Protein AF-X0UWM9-F1 (afdb_monomer_lite)

Radius of gyration: 28.41 Å; chains: 1; bounding box: 64×53×96 Å

Secondary structure (DSSP, 8-state):
-----TTS--HHHHHHHHHHHHHHTT--THHHHHHHHHHHS---S--SSHHHHHHHHHHHHHHHHTS--------------PPPPS----------------------HHHHHHHHHHS-HHHHHHHHHHHHHHHHHTS---HHHHHHHHHHS---TT-GGGTTTTT-----HHHHHHHHHHHHHHTT--SS---TT--S--S---GGG---------

Organism: NCBI:txid412755

Foldseek 3Di:
DDDDDPPPDDVVNVVVVVVVVCVVPPNDPVVVVVVVVVVPPPPDPDDPDPVVVVVVVVVVVVVVVPPPPPPDDPPDDDDDDDDDDPDDDDDPPPDDDPPPPVPPVQPPPVRLVVLLVPDDLLLSLLQVLQVVLCVVVVHHDDLVVSLVVCVVDPDDPPPPVPPSCPPDDDDPSVSSVVSPVVSCVSSVNDPDDDDPPDPPDDVPCDPVNPPPPPPPDD

Sequence (218 aa):
HEVFDPQRGNAATMLAALVAIASQRDAAPSAIDLLRRLRGSTLKPCPQNAADLLDEIAGFLKVILNLPMKTGERGSTDIRHEELDPAHTPILEQSRPPRNRDETEQLSVPQQTDILKRLQPAQRKAYLSYEFTESKAGKRLEDRDAYNLLQDERFSEDADDLRELTDYELPAFDTWTRHLRSARNALDEQKYTRRHGRPLGGSVVKADEIEYQHGDDE

pLDDT: mean 71.7, std 18.15, range [42.38, 98.44]

Structure (mmCIF, N/CA/C/O backbone):
data_AF-X0UWM9-F1
#
_entry.id   AF-X0UWM9-F1
#
loop_
_atom_site.group_PDB
_atom_site.id
_atom_site.type_symbol
_atom_site.label_atom_id
_atom_site.label_alt_id
_atom_site.label_comp_id
_atom_site.label_asym_id
_atom_site.label_entity_id
_atom_site.label_seq_id
_atom_site.pdbx_PDB_ins_code
_atom_site.Cartn_x
_atom_site.Cartn_y
_atom_site.Cartn_z
_atom_site.occupancy
_atom_site.B_iso_or_equiv
_atom_site.auth_seq_id
_atom_site.auth_comp_id
_atom_site.auth_asym_id
_atom_site.auth_atom_id
_atom_site.pdbx_PDB_model_num
ATOM 1 N N . HIS A 1 1 ? -1.521 1.209 55.474 1.00 45.41 1 HIS A N 1
ATOM 2 C CA . HIS A 1 1 ? -2.740 0.603 54.907 1.00 45.41 1 HIS A CA 1
ATOM 3 C C . HIS A 1 1 ? -3.802 1.687 54.831 1.00 45.41 1 HIS A C 1
ATOM 5 O O . HIS A 1 1 ? -4.557 1.864 55.776 1.00 45.41 1 HIS A O 1
ATOM 11 N N . GLU A 1 2 ? -3.787 2.474 53.757 1.00 45.91 2 GLU A N 1
ATOM 12 C CA . GLU A 1 2 ? -4.858 3.431 53.472 1.00 45.91 2 GLU A CA 1
ATOM 13 C C . GLU A 1 2 ? -5.960 2.701 52.705 1.00 45.91 2 GLU A C 1
ATOM 15 O O . GLU A 1 2 ? -5.695 1.993 51.733 1.00 45.91 2 GLU A O 1
ATOM 20 N N . VAL A 1 3 ? -7.186 2.810 53.208 1.00 52.62 3 VAL A N 1
ATOM 21 C CA . VAL A 1 3 ? -8.381 2.207 52.619 1.00 52.62 3 VAL A CA 1
ATOM 22 C C . VAL A 1 3 ? -8.857 3.139 51.506 1.00 52.62 3 VAL A C 1
ATOM 24 O O . VAL A 1 3 ? -9.227 4.280 51.766 1.00 52.62 3 VAL A O 1
ATOM 27 N N . PHE A 1 4 ? -8.792 2.662 50.263 1.00 50.44 4 PHE A N 1
ATOM 28 C CA . PHE A 1 4 ? -9.239 3.389 49.076 1.00 50.44 4 PHE A CA 1
ATOM 29 C C . PHE A 1 4 ? -10.772 3.497 49.082 1.00 50.44 4 PHE A C 1
ATOM 31 O O . PHE A 1 4 ? -11.455 2.476 49.038 1.00 50.44 4 PHE A O 1
ATOM 38 N N . ASP A 1 5 ? -11.300 4.722 49.154 1.00 55.16 5 ASP A N 1
ATOM 39 C CA . ASP A 1 5 ? -12.735 5.023 49.067 1.00 55.16 5 ASP A CA 1
ATOM 40 C C . ASP A 1 5 ? -13.122 5.308 47.596 1.00 55.16 5 ASP A C 1
ATOM 42 O O . ASP A 1 5 ? -12.774 6.367 47.057 1.00 55.16 5 ASP A O 1
ATOM 46 N N . PRO A 1 6 ? -13.817 4.381 46.906 1.00 52.72 6 PRO A N 1
ATOM 47 C CA . PRO A 1 6 ? -14.101 4.482 45.475 1.00 52.72 6 PRO A CA 1
ATOM 48 C C . PRO A 1 6 ? -15.150 5.549 45.119 1.00 52.72 6 PRO A C 1
ATOM 50 O O . PRO A 1 6 ? -15.325 5.845 43.939 1.00 52.72 6 PRO A O 1
ATOM 53 N N . GLN A 1 7 ? -15.836 6.149 46.099 1.00 54.72 7 GLN A N 1
ATOM 54 C CA . GLN A 1 7 ? -16.929 7.105 45.858 1.00 54.72 7 GLN A CA 1
ATOM 55 C C . GLN A 1 7 ? -16.455 8.563 45.704 1.00 54.72 7 GLN A C 1
ATOM 57 O O . GLN A 1 7 ? -17.216 9.411 45.245 1.00 54.72 7 GLN A O 1
ATOM 62 N N . ARG A 1 8 ? -15.198 8.875 46.053 1.00 53.66 8 ARG A N 1
ATOM 63 C CA . ARG A 1 8 ? -14.604 10.225 45.918 1.00 53.66 8 ARG A CA 1
ATOM 64 C C . ARG A 1 8 ? -13.479 10.316 44.887 1.00 53.66 8 ARG A C 1
ATOM 66 O O . ARG A 1 8 ? -12.813 11.346 44.782 1.00 53.66 8 ARG A O 1
ATOM 73 N N . GLY A 1 9 ? -13.256 9.251 44.122 1.00 54.78 9 GLY A N 1
ATOM 74 C CA . GLY A 1 9 ? -12.229 9.227 43.091 1.00 54.78 9 GLY A CA 1
ATOM 75 C C . GLY A 1 9 ? -12.593 10.150 41.933 1.00 54.78 9 GLY A C 1
ATOM 76 O O . GLY A 1 9 ? -13.530 9.871 41.192 1.00 54.78 9 GLY A O 1
ATOM 77 N N . ASN A 1 10 ? -11.819 11.223 41.744 1.00 65.88 10 ASN A N 1
ATOM 78 C CA . ASN A 1 10 ? -11.781 11.950 40.477 1.00 65.88 10 ASN A CA 1
ATOM 79 C C . ASN A 1 10 ? -11.650 10.924 39.339 1.00 65.88 10 ASN A C 1
ATOM 81 O O . ASN A 1 10 ? -10.806 10.033 39.421 1.00 65.88 10 ASN A O 1
ATOM 85 N N . ALA A 1 11 ? -12.445 11.044 38.272 1.00 64.19 11 ALA A N 1
ATOM 86 C CA . ALA A 1 11 ? -12.390 10.131 37.122 1.00 64.19 11 ALA A CA 1
ATOM 87 C C . ALA A 1 11 ? -10.955 9.960 36.573 1.00 64.19 11 ALA A C 1
ATOM 89 O O . ALA A 1 11 ? -10.577 8.885 36.112 1.00 64.19 11 ALA A O 1
ATOM 90 N N . ALA A 1 12 ? -10.123 10.997 36.726 1.00 62.78 12 ALA A N 1
ATOM 91 C CA . ALA A 1 12 ? -8.695 10.974 36.424 1.00 62.78 12 ALA A CA 1
ATOM 92 C C . ALA A 1 12 ? -7.917 9.894 37.204 1.00 62.78 12 ALA A C 1
ATOM 94 O O . ALA A 1 12 ? -7.037 9.247 36.644 1.00 62.78 12 ALA A O 1
ATOM 95 N N . THR A 1 13 ? -8.254 9.658 38.473 1.00 71.19 13 THR A N 1
ATOM 96 C CA . THR A 1 13 ? -7.605 8.658 39.328 1.00 71.19 13 THR A CA 1
ATOM 97 C C . THR A 1 13 ? -8.000 7.236 38.928 1.00 71.19 13 THR A C 1
ATOM 99 O O . THR A 1 13 ? -7.149 6.350 38.932 1.00 71.19 13 THR A O 1
ATOM 102 N N . MET A 1 14 ? -9.256 7.009 38.517 1.00 70.75 14 MET A N 1
ATOM 103 C CA . MET A 1 14 ? -9.682 5.709 37.975 1.00 70.75 14 MET A CA 1
ATOM 104 C C . MET A 1 14 ? -9.017 5.407 36.628 1.00 70.75 14 MET A C 1
ATOM 106 O O . MET A 1 14 ? -8.552 4.289 36.413 1.00 70.75 14 MET A O 1
ATOM 110 N N . LEU A 1 15 ? -8.902 6.407 35.748 1.00 72.00 15 LEU A N 1
ATOM 111 C CA . LEU A 1 15 ? -8.177 6.285 34.480 1.00 72.00 15 LEU A CA 1
ATOM 112 C C . LEU A 1 15 ? -6.691 5.979 34.706 1.00 72.00 15 LEU A C 1
ATOM 114 O O . LEU A 1 15 ? -6.151 5.071 34.079 1.00 72.00 15 LEU A O 1
ATOM 118 N N . ALA A 1 16 ? -6.046 6.673 35.647 1.00 71.19 16 ALA A N 1
ATOM 119 C CA . ALA A 1 16 ? -4.656 6.411 36.009 1.00 71.19 16 ALA A CA 1
ATOM 120 C C . ALA A 1 16 ? -4.460 4.997 36.587 1.00 71.19 16 ALA A C 1
ATOM 122 O O . ALA A 1 16 ? -3.493 4.324 36.235 1.00 71.19 16 ALA A O 1
ATOM 123 N N . ALA A 1 17 ? -5.393 4.516 37.417 1.00 72.75 17 ALA A N 1
ATOM 124 C CA . ALA A 1 17 ? -5.354 3.157 37.953 1.00 72.75 17 ALA A CA 1
ATOM 125 C C . ALA A 1 17 ? -5.531 2.095 36.853 1.00 72.75 17 ALA A C 1
ATOM 127 O O . ALA A 1 17 ? -4.796 1.111 36.833 1.00 72.75 17 ALA A O 1
ATOM 128 N N . LEU A 1 18 ? -6.442 2.310 35.898 1.00 67.50 18 LEU A N 1
ATOM 129 C CA . LEU A 1 18 ? -6.632 1.418 34.749 1.00 67.50 18 LEU A CA 1
ATOM 130 C C . LEU A 1 18 ? -5.396 1.363 33.844 1.00 67.50 18 LEU A C 1
ATOM 132 O O . LEU A 1 18 ? -4.985 0.274 33.447 1.00 67.50 18 LEU A O 1
ATOM 136 N N . VAL A 1 19 ? -4.763 2.508 33.571 1.00 71.62 19 VAL A N 1
ATOM 137 C CA . VAL A 1 19 ? -3.500 2.568 32.816 1.00 71.62 19 VAL A CA 1
ATOM 138 C C . VAL A 1 19 ? -2.377 1.850 33.570 1.00 71.62 19 VAL A C 1
ATOM 140 O O . VAL A 1 19 ? -1.631 1.085 32.968 1.00 71.62 19 VAL A O 1
ATOM 143 N N . ALA A 1 20 ? -2.279 2.027 34.890 1.00 70.94 20 ALA A N 1
ATOM 144 C CA . ALA A 1 20 ? -1.275 1.342 35.703 1.00 70.94 20 ALA A CA 1
ATOM 145 C C . ALA A 1 20 ? -1.472 -0.186 35.718 1.00 70.94 20 ALA A C 1
ATOM 147 O O . ALA A 1 20 ? -0.499 -0.928 35.597 1.00 70.94 20 ALA A O 1
ATOM 148 N N . ILE A 1 21 ? -2.720 -0.660 35.805 1.00 66.12 21 ILE A N 1
ATOM 149 C CA . ILE A 1 21 ? -3.054 -2.093 35.736 1.00 66.12 21 ILE A CA 1
ATOM 150 C C . ILE A 1 21 ? -2.747 -2.659 34.340 1.00 66.12 21 ILE A C 1
ATOM 152 O O . ILE A 1 21 ? -2.227 -3.771 34.234 1.00 66.12 21 ILE A O 1
ATOM 156 N N . ALA A 1 22 ? -3.025 -1.897 33.277 1.00 59.44 22 ALA A N 1
ATOM 157 C CA . ALA A 1 22 ? -2.717 -2.291 31.904 1.00 59.44 22 ALA A CA 1
ATOM 158 C C . ALA A 1 22 ? -1.204 -2.354 31.626 1.00 59.44 22 ALA A C 1
ATOM 160 O O . ALA A 1 22 ? -0.786 -3.216 30.864 1.00 59.44 22 ALA A O 1
ATOM 161 N N . SER A 1 23 ? -0.393 -1.504 32.268 1.00 59.66 23 SER A N 1
ATOM 162 C CA . SER A 1 23 ? 1.075 -1.513 32.141 1.00 59.66 23 SER A CA 1
ATOM 163 C C . SER A 1 23 ? 1.781 -2.592 32.972 1.00 59.66 23 SER A C 1
ATOM 165 O O . SER A 1 23 ? 2.926 -2.919 32.681 1.00 59.66 23 SER A O 1
ATOM 167 N N . GLN A 1 24 ? 1.153 -3.121 34.031 1.00 61.62 24 GLN A N 1
ATOM 168 C CA . GLN A 1 24 ? 1.757 -4.161 34.885 1.00 61.62 24 GLN A CA 1
ATOM 169 C C . GLN A 1 24 ? 1.540 -5.584 34.368 1.00 61.62 24 GLN A C 1
ATOM 171 O O . GLN A 1 24 ? 2.268 -6.501 34.745 1.00 61.62 24 GLN A O 1
ATOM 176 N N . ARG A 1 25 ? 0.529 -5.789 33.527 1.00 53.75 25 ARG A N 1
ATOM 177 C CA . ARG A 1 25 ? 0.406 -7.013 32.740 1.00 53.75 25 ARG A CA 1
ATOM 178 C C . ARG A 1 25 ? 1.140 -6.748 31.435 1.00 53.75 25 ARG A C 1
ATOM 180 O O . ARG A 1 25 ? 0.912 -5.697 30.857 1.00 53.75 25 ARG A O 1
ATOM 187 N N . ASP A 1 26 ? 1.965 -7.677 30.955 1.00 52.50 26 ASP A N 1
ATOM 188 C CA . ASP A 1 26 ? 2.522 -7.700 29.587 1.00 52.50 26 ASP A CA 1
ATOM 189 C C . ASP A 1 26 ? 1.394 -7.835 28.533 1.00 52.50 26 ASP A C 1
ATOM 191 O O . ASP A 1 26 ? 1.344 -8.750 27.709 1.00 52.50 26 ASP A O 1
ATOM 195 N N . ALA A 1 27 ? 0.395 -6.961 28.609 1.00 47.72 27 ALA A N 1
ATOM 196 C CA . ALA A 1 27 ? -0.731 -6.878 27.719 1.00 47.72 27 ALA A CA 1
ATOM 197 C C . ALA A 1 27 ? -0.237 -6.156 26.470 1.00 47.72 27 ALA A C 1
ATOM 199 O O . ALA A 1 27 ? -0.004 -4.950 26.461 1.00 47.72 27 ALA A O 1
ATOM 200 N N . ALA A 1 28 ? -0.038 -6.981 25.448 1.00 56.00 28 ALA A N 1
ATOM 201 C CA . ALA A 1 28 ? 0.330 -6.695 24.075 1.00 56.00 28 ALA A CA 1
ATOM 202 C C . ALA A 1 28 ? -0.088 -5.307 23.528 1.00 56.00 28 ALA A C 1
ATOM 204 O O . ALA A 1 28 ? -1.114 -4.758 23.945 1.00 56.00 28 ALA A O 1
ATOM 205 N N . PRO A 1 29 ? 0.607 -4.810 22.479 1.00 55.38 29 PRO A N 1
ATOM 206 C CA . PRO A 1 29 ? 0.350 -3.535 21.777 1.00 55.38 29 PRO A CA 1
ATOM 207 C C . PRO A 1 29 ? -1.125 -3.211 21.458 1.00 55.38 29 PRO A C 1
ATOM 209 O O . PRO A 1 29 ? -1.479 -2.042 21.310 1.00 55.38 29 PRO A O 1
ATOM 212 N N . SER A 1 30 ? -2.008 -4.214 21.453 1.00 59.56 30 SER A N 1
ATOM 213 C CA . SER A 1 30 ? -3.462 -4.063 21.348 1.00 59.56 30 SER A CA 1
ATOM 214 C C . SER A 1 30 ? -4.107 -3.121 22.378 1.00 59.56 30 SER A C 1
ATOM 216 O O . SER A 1 30 ? -5.054 -2.429 22.023 1.00 59.56 30 SER A O 1
ATOM 218 N N . ALA A 1 31 ? -3.617 -3.035 23.625 1.00 52.41 31 ALA A N 1
ATOM 219 C CA . ALA A 1 31 ? -4.232 -2.172 24.645 1.00 52.41 31 ALA A CA 1
ATOM 220 C C . ALA A 1 31 ? -3.970 -0.679 24.375 1.00 52.41 31 ALA A C 1
ATOM 222 O O . ALA A 1 31 ? -4.846 0.166 24.570 1.00 52.41 31 ALA A O 1
ATOM 223 N N . ILE A 1 32 ? -2.776 -0.361 23.865 1.00 56.66 32 ILE A N 1
ATOM 224 C CA . ILE A 1 32 ? -2.383 1.001 23.486 1.00 56.66 32 ILE A CA 1
ATOM 225 C C . ILE A 1 32 ? -3.137 1.440 22.224 1.00 56.66 32 ILE A C 1
ATOM 227 O O . ILE A 1 32 ? -3.621 2.572 22.175 1.00 56.66 32 ILE A O 1
ATOM 231 N N . ASP A 1 33 ? -3.307 0.554 21.238 1.00 58.56 33 ASP A N 1
ATOM 232 C CA . ASP A 1 33 ? -4.116 0.842 20.045 1.00 58.56 33 ASP A CA 1
ATOM 233 C C . ASP A 1 33 ? -5.601 1.040 20.378 1.00 58.56 33 ASP A C 1
ATOM 235 O O . ASP A 1 33 ? -6.258 1.897 19.786 1.00 58.56 33 ASP A O 1
ATOM 239 N N . LEU A 1 34 ? -6.124 0.325 21.378 1.00 56.00 34 LEU A N 1
ATOM 240 C CA . LEU A 1 34 ? -7.504 0.478 21.850 1.00 56.00 34 LEU A CA 1
ATOM 241 C C . LEU A 1 34 ? -7.719 1.838 22.537 1.00 56.00 34 LEU A C 1
ATOM 243 O O . LEU A 1 34 ? -8.698 2.526 22.247 1.00 56.00 34 LEU A O 1
ATOM 247 N N . LEU A 1 35 ? -6.763 2.289 23.360 1.00 60.97 35 LEU A N 1
ATOM 248 C CA . LEU A 1 35 ? -6.773 3.642 23.935 1.00 60.97 35 LEU A CA 1
ATOM 249 C C . LEU A 1 35 ? -6.650 4.733 22.861 1.00 60.97 35 LEU A C 1
ATOM 251 O O . LEU A 1 35 ? -7.266 5.793 22.981 1.00 60.97 35 LEU A O 1
ATOM 255 N N . ARG A 1 36 ? -5.888 4.478 21.790 1.00 62.06 36 ARG A N 1
ATOM 256 C CA . ARG A 1 36 ? -5.756 5.408 20.660 1.00 62.06 36 ARG A CA 1
ATOM 257 C C . ARG A 1 36 ? -7.056 5.488 19.846 1.00 62.06 36 ARG A C 1
ATOM 259 O O . ARG A 1 36 ? -7.459 6.590 19.481 1.00 62.06 36 ARG A O 1
ATOM 266 N N . ARG A 1 37 ? -7.765 4.364 19.670 1.00 58.38 37 ARG A N 1
ATOM 267 C CA . ARG A 1 37 ? -9.110 4.299 19.063 1.00 58.38 37 ARG A CA 1
ATOM 268 C C . ARG A 1 37 ? -10.163 5.046 19.882 1.00 58.38 37 ARG A C 1
ATOM 270 O O . ARG A 1 37 ? -10.906 5.833 19.311 1.00 58.38 37 ARG A O 1
ATOM 277 N N . LEU A 1 38 ? -10.167 4.876 21.207 1.00 56.81 38 LEU A N 1
ATOM 278 C CA . LEU A 1 38 ? -11.073 5.600 22.113 1.00 56.81 38 LEU A CA 1
ATOM 279 C C . LEU A 1 38 ? -10.838 7.118 22.113 1.00 56.81 38 LEU A C 1
ATOM 281 O O . LEU A 1 38 ? -11.764 7.889 22.347 1.00 56.81 38 LEU A O 1
ATOM 285 N N . ARG A 1 39 ? -9.606 7.559 21.832 1.00 60.25 39 ARG A N 1
ATOM 286 C CA . ARG A 1 39 ? -9.256 8.983 21.728 1.00 60.25 39 ARG A CA 1
ATOM 287 C C . ARG A 1 39 ? -9.664 9.610 20.385 1.00 60.25 39 ARG A C 1
ATOM 289 O O . ARG A 1 39 ? -9.815 10.826 20.331 1.00 60.25 39 ARG A O 1
ATOM 296 N N . GLY A 1 40 ? -9.808 8.803 19.330 1.00 50.31 40 GLY A N 1
ATOM 297 C CA . GLY A 1 40 ? -10.181 9.243 17.978 1.00 50.31 40 GLY A CA 1
ATOM 298 C C . GLY A 1 40 ? -11.671 9.102 17.653 1.00 50.31 40 GLY A C 1
ATOM 299 O O . GLY A 1 40 ? -12.178 9.827 16.804 1.00 50.31 40 GLY A O 1
ATOM 300 N N . SER A 1 41 ? -12.398 8.219 18.342 1.00 46.72 41 SER A N 1
ATOM 301 C CA . SER A 1 41 ? -13.856 8.173 18.252 1.00 46.72 41 SER A CA 1
ATOM 302 C C . SER A 1 41 ? -14.436 9.461 18.826 1.00 46.72 41 SER A C 1
ATOM 304 O O . SER A 1 41 ? -14.279 9.740 20.016 1.00 46.72 41 SER A O 1
ATOM 306 N N . THR A 1 42 ? -15.104 10.239 17.977 1.00 47.75 42 THR A N 1
ATOM 307 C CA . THR A 1 42 ? -15.954 11.371 18.343 1.00 47.75 42 THR A CA 1
ATOM 308 C C . THR A 1 42 ? -17.041 10.876 19.291 1.00 47.75 42 THR A C 1
ATOM 310 O O . THR A 1 42 ? -18.125 10.459 18.887 1.00 47.75 42 THR A O 1
ATOM 313 N N . LEU A 1 43 ? -16.712 10.859 20.585 1.00 44.03 43 LEU A N 1
ATOM 314 C CA . LEU A 1 43 ? -17.643 10.551 21.655 1.00 44.03 43 LEU A CA 1
ATOM 315 C C . LEU A 1 43 ? -18.886 11.413 21.438 1.00 44.03 43 LEU A C 1
ATOM 317 O O . LEU A 1 43 ? -18.817 12.646 21.444 1.00 44.03 43 LEU A O 1
ATOM 321 N N . LYS A 1 44 ? -20.021 10.740 21.220 1.00 54.28 44 LYS A N 1
ATOM 322 C CA . LYS A 1 44 ? -21.345 11.348 21.336 1.00 54.28 44 LYS A CA 1
ATOM 323 C C . LYS A 1 44 ? -21.390 12.181 22.626 1.00 54.28 44 LYS A C 1
ATOM 325 O O . LYS A 1 44 ? -20.747 11.800 23.608 1.00 54.28 44 LYS A O 1
ATOM 330 N N . PRO A 1 45 ? -22.128 13.305 22.628 1.00 46.28 45 PRO A N 1
ATOM 331 C CA . PRO A 1 45 ? -22.179 14.220 23.762 1.00 46.28 45 PRO A CA 1
ATOM 332 C C . PRO A 1 45 ? -22.435 13.452 25.060 1.00 46.28 45 PRO A C 1
ATOM 334 O O . PRO A 1 45 ? -23.319 12.597 25.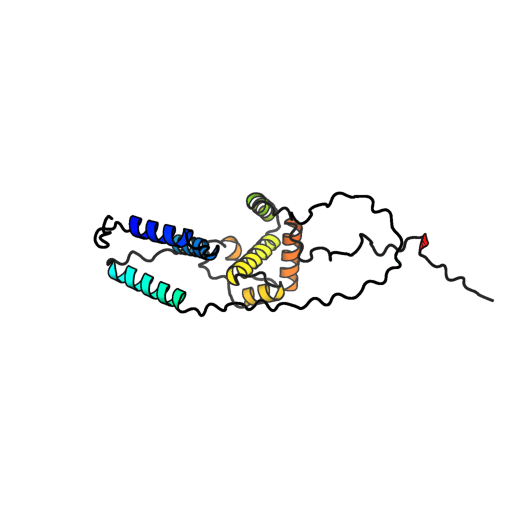101 1.00 46.28 45 PRO A O 1
ATOM 337 N N . CYS A 1 46 ? -21.602 13.752 26.062 1.00 45.19 46 CYS A N 1
ATOM 338 C CA . CYS A 1 46 ? -21.469 13.054 27.336 1.00 45.19 46 CYS A CA 1
ATOM 339 C C . CYS A 1 46 ? -22.786 12.458 27.855 1.00 45.19 46 CYS A C 1
ATOM 341 O O . CYS A 1 46 ? -23.765 13.205 27.976 1.00 45.19 46 CYS A O 1
ATOM 343 N N . PRO A 1 47 ? -22.808 11.177 28.274 1.00 52.47 47 PRO A N 1
ATOM 344 C CA . PRO A 1 47 ? -23.891 10.697 29.113 1.00 52.47 47 PRO A CA 1
ATOM 345 C C . PRO A 1 47 ? -23.929 11.571 30.370 1.00 52.47 47 PRO A C 1
ATOM 347 O O . PRO A 1 47 ? -22.933 11.730 31.077 1.00 52.47 47 PRO A O 1
ATOM 350 N N . GLN A 1 48 ? -25.075 12.200 30.619 1.00 61.03 48 GLN A N 1
ATOM 351 C CA . GLN A 1 48 ? -25.264 13.120 31.745 1.00 61.03 48 GLN A CA 1
ATOM 352 C C . GLN A 1 48 ? -25.212 12.407 33.106 1.00 61.03 48 GLN A C 1
ATOM 354 O O . GLN A 1 48 ? -25.166 13.074 34.136 1.00 61.03 48 GLN A O 1
ATOM 359 N N . ASN A 1 49 ? -25.155 11.072 33.119 1.00 66.88 49 ASN A N 1
ATOM 360 C CA . ASN A 1 49 ? -25.031 10.260 34.317 1.00 66.88 49 ASN A CA 1
ATOM 361 C C . ASN A 1 49 ? -23.817 9.331 34.252 1.00 66.88 49 ASN A C 1
ATOM 363 O O . ASN A 1 49 ? -23.624 8.580 33.299 1.00 66.88 49 ASN A O 1
ATOM 367 N N . ALA A 1 50 ? -23.039 9.323 35.337 1.00 63.47 50 ALA A N 1
ATOM 368 C CA . ALA A 1 50 ? -21.910 8.412 35.526 1.00 63.47 50 ALA A CA 1
ATOM 369 C C . ALA A 1 50 ? -22.323 6.925 35.505 1.00 63.47 50 ALA A C 1
ATOM 371 O O . ALA A 1 50 ? -21.492 6.069 35.220 1.00 63.47 50 ALA A O 1
ATOM 372 N N . ALA A 1 51 ? -23.597 6.623 35.782 1.00 68.75 51 ALA A N 1
ATOM 373 C CA . ALA A 1 51 ? -24.140 5.267 35.732 1.00 68.75 51 ALA A CA 1
ATOM 374 C C . ALA A 1 51 ? -24.134 4.685 34.307 1.00 68.75 51 ALA A C 1
ATOM 376 O O . ALA A 1 51 ? -23.693 3.555 34.125 1.00 68.75 51 ALA A O 1
ATOM 377 N N . ASP A 1 52 ? -24.511 5.476 33.298 1.00 69.19 52 ASP A N 1
ATOM 378 C CA . ASP A 1 52 ? -24.569 5.008 31.905 1.00 69.19 52 ASP A CA 1
ATOM 379 C C . ASP A 1 52 ? -23.163 4.721 31.350 1.00 69.19 52 ASP A C 1
ATOM 381 O O . ASP A 1 52 ? -22.954 3.746 30.631 1.00 69.19 52 ASP A O 1
ATOM 385 N N . LEU A 1 53 ? -22.167 5.525 31.751 1.00 72.31 53 LEU A N 1
ATOM 386 C CA . LEU A 1 53 ? -20.763 5.297 31.396 1.00 72.31 53 LEU A CA 1
ATOM 387 C C . LEU A 1 53 ? -20.226 3.999 32.022 1.00 72.31 53 LEU A C 1
ATOM 389 O O . LEU A 1 53 ? -19.473 3.263 31.386 1.00 72.31 53 LEU A O 1
ATOM 393 N N . LEU A 1 54 ? -20.599 3.711 33.273 1.00 73.81 54 LEU A N 1
ATOM 394 C CA . LEU A 1 54 ? -20.177 2.488 33.957 1.00 73.81 54 LEU A CA 1
ATOM 395 C C . LEU A 1 54 ? -20.813 1.240 33.338 1.00 73.81 54 LEU A C 1
ATOM 397 O O . LEU A 1 54 ? -20.118 0.233 33.216 1.00 73.81 54 LEU A O 1
ATOM 401 N N . ASP A 1 55 ? -22.070 1.308 32.895 1.00 72.50 55 ASP A N 1
ATOM 402 C CA . ASP A 1 55 ? -22.731 0.200 32.196 1.00 72.50 55 ASP A CA 1
ATOM 403 C C . ASP A 1 55 ? -22.125 -0.056 30.808 1.00 72.50 55 ASP A C 1
ATOM 405 O O . ASP A 1 55 ? -21.930 -1.213 30.424 1.00 72.50 55 ASP A O 1
ATOM 409 N N . GLU A 1 56 ? -21.735 0.994 30.078 1.00 73.06 56 GLU A N 1
ATOM 410 C CA . GLU A 1 56 ? -21.036 0.854 28.795 1.00 73.06 56 GLU A CA 1
ATOM 411 C C . GLU A 1 56 ? -19.642 0.227 28.978 1.00 73.06 56 GLU A C 1
ATOM 413 O O . GLU A 1 56 ? -19.290 -0.740 28.293 1.00 73.06 56 GLU A O 1
ATOM 418 N N . ILE A 1 57 ? -18.877 0.695 29.974 1.00 75.25 57 ILE A N 1
ATOM 419 C CA . ILE A 1 57 ? -17.570 0.119 30.330 1.00 75.25 57 ILE A CA 1
ATOM 420 C C . ILE A 1 57 ? -17.722 -1.338 30.797 1.00 75.25 57 ILE A C 1
ATOM 422 O O . ILE A 1 57 ? -16.938 -2.200 30.392 1.00 75.25 57 ILE A O 1
ATOM 426 N N . ALA A 1 58 ? -18.732 -1.648 31.615 1.00 74.25 58 ALA A N 1
ATOM 427 C CA . ALA A 1 58 ? -18.991 -3.002 32.101 1.00 74.25 58 ALA A CA 1
ATOM 428 C C . ALA A 1 58 ? -19.399 -3.952 30.966 1.00 74.25 58 ALA A C 1
ATOM 430 O O . ALA A 1 58 ? -18.918 -5.089 30.910 1.00 74.25 58 ALA A O 1
ATOM 431 N N . GLY A 1 59 ? -20.231 -3.487 30.029 1.00 75.56 59 GLY A N 1
ATOM 432 C CA . GLY A 1 59 ? -20.583 -4.224 28.817 1.00 75.56 59 GLY A CA 1
ATOM 433 C C . GLY A 1 59 ? -19.351 -4.555 27.976 1.00 75.56 59 GLY A C 1
ATOM 434 O O . GLY A 1 59 ? -19.169 -5.703 27.565 1.00 75.56 59 GLY A O 1
ATOM 435 N N . PHE A 1 60 ? -18.452 -3.585 27.804 1.00 68.88 60 PHE A N 1
ATOM 436 C CA . PHE A 1 60 ? -17.225 -3.760 27.031 1.00 68.88 60 PHE A CA 1
ATOM 437 C C . PHE A 1 60 ? -16.236 -4.727 27.705 1.00 68.88 60 PHE A C 1
ATOM 439 O O . PHE A 1 60 ? -15.695 -5.629 27.061 1.00 68.88 60 PHE A O 1
ATOM 446 N N . LEU A 1 61 ? -16.057 -4.615 29.026 1.00 73.38 61 LEU A N 1
ATOM 447 C CA . LEU A 1 61 ? -15.230 -5.541 29.807 1.00 73.38 61 LEU A CA 1
ATOM 448 C C . LEU A 1 61 ? -15.762 -6.976 29.759 1.00 73.38 61 LEU A C 1
ATOM 450 O O . LEU A 1 61 ? -14.976 -7.920 29.699 1.00 73.38 61 LEU A O 1
ATOM 454 N N . LYS A 1 62 ? -17.085 -7.159 29.730 1.00 72.69 62 LYS A N 1
ATOM 455 C CA . LYS A 1 62 ? -17.708 -8.484 29.628 1.00 72.69 62 LYS A CA 1
ATOM 456 C C . LYS A 1 62 ? -17.426 -9.159 28.285 1.00 72.69 62 LYS A C 1
ATOM 458 O O . LYS A 1 62 ? -17.265 -10.375 28.256 1.00 72.69 62 LYS A O 1
ATOM 463 N N . VAL A 1 63 ? -17.316 -8.392 27.198 1.00 72.56 63 VAL A N 1
ATOM 464 C CA . VAL A 1 63 ? -16.904 -8.911 25.881 1.00 72.56 63 VAL A CA 1
ATOM 465 C C . VAL A 1 63 ? -15.438 -9.337 25.906 1.00 72.56 63 VAL A C 1
ATOM 467 O O . VAL A 1 63 ? -15.127 -10.442 25.475 1.00 72.56 63 VAL A O 1
ATOM 470 N N . ILE A 1 64 ? -14.550 -8.514 26.471 1.00 68.19 64 ILE A N 1
ATOM 471 C CA . ILE A 1 64 ? -13.113 -8.827 26.555 1.00 68.19 64 ILE A CA 1
ATOM 472 C C . ILE A 1 64 ? -12.864 -10.072 27.417 1.00 68.19 64 ILE A C 1
ATOM 474 O O . ILE A 1 64 ? -12.074 -10.935 27.042 1.00 68.19 64 ILE A O 1
ATOM 478 N N . LEU A 1 65 ? -13.548 -10.191 28.558 1.00 72.44 65 LEU A N 1
ATOM 479 C CA . LEU A 1 65 ? -13.332 -11.286 29.507 1.00 72.44 65 LEU A CA 1
ATOM 480 C C . LEU A 1 65 ? -13.986 -12.616 29.091 1.00 72.44 65 LEU A C 1
ATOM 482 O O . LEU A 1 65 ? -13.566 -13.657 29.588 1.00 72.44 65 LEU A O 1
ATOM 486 N N . ASN A 1 66 ? -14.970 -12.609 28.181 1.00 74.00 66 ASN A N 1
ATOM 487 C CA . ASN A 1 66 ? -15.612 -13.830 27.666 1.00 74.00 66 ASN A CA 1
ATOM 488 C C . ASN A 1 66 ? -15.008 -14.357 26.356 1.00 74.00 66 ASN A C 1
ATOM 490 O O . ASN A 1 66 ? -15.507 -15.348 25.819 1.00 74.00 66 ASN A O 1
ATOM 494 N N . LEU A 1 67 ? -13.955 -13.737 25.820 1.00 52.38 67 LEU A N 1
ATOM 495 C CA . LEU A 1 67 ? -13.269 -14.308 24.666 1.00 52.38 67 LEU A CA 1
ATOM 496 C C . LEU A 1 67 ? -12.472 -15.546 25.110 1.00 52.38 67 LEU A C 1
ATOM 498 O O . LEU A 1 67 ? -11.595 -15.425 25.970 1.00 52.38 67 LEU A O 1
ATOM 502 N N . PRO A 1 68 ? -12.738 -16.740 24.543 1.00 50.66 68 PRO A N 1
ATOM 503 C CA . PRO A 1 68 ? -11.936 -17.918 24.824 1.00 50.66 68 PRO A CA 1
ATOM 504 C C . PRO A 1 68 ? -10.524 -17.661 24.300 1.00 50.66 68 PRO A C 1
ATOM 506 O O . PRO A 1 68 ? -10.278 -17.662 23.092 1.00 50.66 68 PRO A O 1
ATOM 509 N N . MET A 1 69 ? -9.594 -17.413 25.220 1.00 43.09 69 MET A N 1
ATOM 510 C CA . MET A 1 69 ? -8.166 -17.354 24.935 1.00 43.09 69 MET A CA 1
ATOM 511 C C . MET A 1 69 ? -7.755 -18.725 24.392 1.00 43.09 69 MET A C 1
ATOM 513 O O . MET A 1 69 ? -7.531 -19.663 25.154 1.00 43.09 69 MET A O 1
ATOM 517 N N . LYS A 1 70 ? -7.707 -18.861 23.061 1.00 45.84 70 LYS A N 1
ATOM 518 C CA . LYS A 1 70 ? -7.109 -20.012 22.382 1.00 45.84 70 LYS A CA 1
ATOM 519 C C . LYS A 1 70 ? -5.628 -20.013 22.747 1.00 45.84 70 LYS A C 1
ATOM 521 O O . LYS A 1 70 ? -4.820 -19.322 22.131 1.00 45.84 70 LYS A O 1
ATOM 526 N N . THR A 1 71 ? -5.284 -20.768 23.781 1.00 47.81 71 THR A N 1
ATOM 527 C CA . THR A 1 71 ? -3.914 -21.169 24.075 1.00 47.81 71 THR A CA 1
ATOM 528 C C . THR A 1 71 ? -3.421 -21.959 22.871 1.00 47.81 71 THR A C 1
ATOM 530 O O . THR A 1 71 ? -3.775 -23.122 22.695 1.00 47.81 71 THR A O 1
ATOM 533 N N . GLY A 1 72 ? -2.691 -21.289 21.980 1.00 42.97 72 GLY A N 1
ATOM 534 C CA . GLY A 1 72 ? -2.056 -21.928 20.839 1.00 42.97 72 GLY A CA 1
ATOM 535 C C . GLY A 1 72 ? -1.022 -22.923 21.343 1.00 42.97 72 GLY A C 1
ATOM 536 O O . GLY A 1 72 ? 0.070 -22.530 21.751 1.00 42.97 72 GLY A O 1
ATOM 537 N N . GLU A 1 73 ? -1.386 -24.202 21.321 1.00 42.38 73 GLU A N 1
ATOM 538 C CA . GLU A 1 73 ? -0.450 -25.314 21.380 1.00 42.38 73 GLU A CA 1
ATOM 539 C C . GLU A 1 73 ? 0.548 -25.133 20.233 1.00 42.38 73 GLU A C 1
ATOM 541 O O . GLU A 1 73 ? 0.227 -25.313 19.057 1.00 42.38 73 GLU A O 1
ATOM 546 N N . ARG A 1 74 ? 1.769 -24.706 20.568 1.00 46.09 74 ARG A N 1
ATOM 547 C CA . ARG A 1 74 ? 2.894 -24.769 19.639 1.00 46.09 74 ARG A CA 1
ATOM 548 C C . ARG A 1 74 ? 3.205 -26.245 19.446 1.00 46.09 74 ARG A C 1
ATOM 550 O 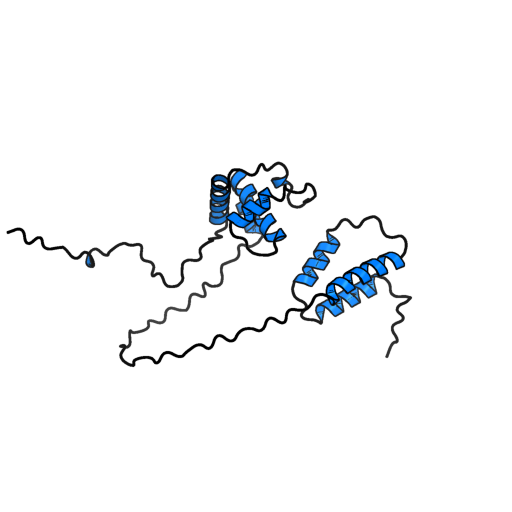O . ARG A 1 74 ? 3.853 -26.856 20.290 1.00 46.09 74 ARG A O 1
ATOM 557 N N . GLY A 1 75 ? 2.704 -26.804 18.348 1.00 44.28 75 GLY A N 1
ATOM 558 C CA . GLY A 1 75 ? 3.129 -28.100 17.847 1.00 44.28 75 GLY A CA 1
ATOM 559 C C . GLY A 1 75 ? 4.643 -28.090 17.670 1.00 44.28 75 GLY A C 1
ATOM 560 O O . GLY A 1 75 ? 5.174 -27.423 16.786 1.00 44.28 75 GLY A O 1
ATOM 561 N N . SER A 1 76 ? 5.317 -28.797 18.571 1.00 48.09 76 SER A N 1
ATOM 562 C CA . SER A 1 76 ? 6.729 -29.136 18.503 1.00 48.09 76 SER A CA 1
ATOM 563 C C . SER A 1 76 ? 6.945 -30.015 17.276 1.00 48.09 76 SER A C 1
ATOM 565 O O . SER A 1 76 ? 6.647 -31.207 17.305 1.00 48.09 76 SER A O 1
ATOM 567 N N . THR A 1 77 ? 7.415 -29.435 16.174 1.00 50.12 77 THR A N 1
ATOM 568 C CA . THR A 1 77 ? 7.895 -30.224 15.040 1.00 50.12 77 THR A CA 1
ATOM 569 C C . THR A 1 77 ? 9.217 -30.860 15.435 1.00 50.12 77 THR A C 1
ATOM 571 O O . THR A 1 77 ? 10.230 -30.180 15.576 1.00 50.12 77 THR A O 1
ATOM 574 N N . ASP A 1 78 ? 9.146 -32.165 15.653 1.00 50.38 78 ASP A N 1
ATOM 575 C CA . ASP A 1 78 ? 10.244 -33.094 15.864 1.00 50.38 78 ASP A CA 1
ATOM 576 C C . ASP A 1 78 ? 11.204 -33.022 14.659 1.00 50.38 78 ASP A C 1
ATOM 578 O O . ASP A 1 78 ? 10.895 -33.489 13.558 1.00 50.38 78 ASP A O 1
ATOM 582 N N . ILE A 1 79 ? 12.334 -32.330 14.832 1.00 57.44 79 ILE A N 1
ATOM 583 C CA . ILE A 1 79 ? 13.384 -32.213 13.817 1.00 57.44 79 ILE A CA 1
ATOM 584 C C . ILE A 1 79 ? 14.199 -33.503 13.881 1.00 57.44 79 ILE A C 1
ATOM 586 O O . ILE A 1 79 ? 15.015 -33.701 14.780 1.00 57.44 79 ILE A O 1
ATOM 590 N N . ARG A 1 80 ? 13.967 -34.394 12.914 1.00 55.22 80 ARG A N 1
ATOM 591 C CA . ARG A 1 80 ? 14.815 -35.563 12.679 1.00 55.22 80 ARG A CA 1
ATOM 592 C C . ARG A 1 80 ? 16.212 -35.090 12.285 1.00 55.22 80 ARG A C 1
ATOM 594 O O . ARG A 1 80 ? 16.391 -34.472 11.240 1.00 55.22 80 ARG A O 1
ATOM 601 N N . HIS A 1 81 ? 17.183 -35.392 13.139 1.00 45.00 81 HIS A N 1
ATOM 602 C CA . HIS A 1 81 ? 18.599 -35.360 12.805 1.00 45.00 81 HIS A CA 1
ATOM 603 C C . HIS A 1 81 ? 18.869 -36.438 11.749 1.00 45.00 81 HIS A C 1
ATOM 605 O O . HIS A 1 81 ? 18.920 -37.621 12.080 1.00 45.00 81 HIS A O 1
ATOM 611 N N . GLU A 1 82 ? 19.001 -36.038 10.485 1.00 57.44 82 GLU A N 1
ATOM 612 C CA . GLU A 1 82 ? 19.652 -36.877 9.482 1.00 57.44 82 GLU A CA 1
ATOM 613 C C . GLU A 1 82 ? 21.162 -36.875 9.737 1.00 57.44 82 GLU A C 1
ATOM 615 O O . GLU A 1 82 ? 21.808 -35.840 9.916 1.00 57.44 82 GLU A O 1
ATOM 620 N N . GLU A 1 83 ? 21.668 -38.094 9.841 1.00 55.34 83 GLU A N 1
ATOM 621 C CA . GLU A 1 83 ? 23.034 -38.503 10.102 1.00 55.34 83 GLU A CA 1
ATOM 622 C C . GLU A 1 83 ? 23.946 -38.032 8.958 1.00 55.34 83 GLU A C 1
ATOM 624 O O . GLU A 1 83 ? 23.721 -38.335 7.789 1.00 55.34 83 GLU A O 1
ATOM 629 N N . LEU A 1 84 ? 24.941 -37.216 9.307 1.00 53.28 84 LEU A N 1
ATOM 630 C CA . LEU A 1 84 ? 25.927 -36.642 8.393 1.00 53.28 84 LEU A CA 1
ATOM 631 C C . LEU A 1 84 ? 26.986 -37.687 8.019 1.00 53.28 84 LEU A C 1
ATOM 633 O O . LEU A 1 84 ? 27.749 -38.129 8.878 1.00 53.28 84 LEU A O 1
ATOM 637 N N . ASP A 1 85 ? 27.088 -37.991 6.726 1.00 61.75 85 ASP A N 1
ATOM 638 C CA . ASP A 1 85 ? 28.217 -38.707 6.128 1.00 61.75 85 ASP A CA 1
ATOM 639 C C . ASP A 1 85 ? 29.538 -37.919 6.313 1.00 61.75 85 ASP A C 1
ATOM 641 O O . ASP A 1 85 ? 29.652 -36.770 5.863 1.00 61.75 85 ASP A O 1
ATOM 645 N N . PRO A 1 86 ? 30.583 -38.500 6.935 1.00 58.81 86 PRO A N 1
ATOM 646 C CA . PRO A 1 86 ? 31.843 -37.811 7.195 1.00 58.81 86 PRO A CA 1
ATOM 647 C C . PRO A 1 86 ? 32.812 -37.968 6.015 1.00 58.81 86 PRO A C 1
ATOM 649 O O . PRO A 1 86 ? 33.784 -38.717 6.090 1.00 58.81 86 PRO A O 1
ATOM 652 N N . ALA A 1 87 ? 32.573 -37.260 4.909 1.00 56.88 87 ALA A N 1
ATOM 653 C CA . ALA A 1 87 ? 33.542 -37.201 3.808 1.00 56.88 87 ALA A CA 1
ATOM 654 C C . ALA A 1 87 ? 33.442 -35.917 2.965 1.00 56.88 87 ALA A C 1
ATOM 656 O O . ALA A 1 87 ? 33.404 -35.975 1.737 1.00 56.88 87 ALA A O 1
ATOM 657 N N . HIS A 1 88 ? 33.445 -34.737 3.597 1.00 52.88 88 HIS A N 1
ATOM 658 C CA . HIS A 1 88 ? 33.685 -33.492 2.866 1.00 52.88 88 HIS A CA 1
ATOM 659 C C . HIS A 1 88 ? 34.849 -32.675 3.432 1.00 52.88 88 HIS A C 1
ATOM 661 O O . HIS A 1 88 ? 34.894 -32.263 4.586 1.00 52.88 88 HIS A O 1
ATOM 667 N N . THR A 1 89 ? 35.817 -32.510 2.538 1.00 56.47 89 THR A N 1
ATOM 668 C CA . THR A 1 89 ? 37.038 -31.712 2.566 1.00 56.47 89 THR A CA 1
ATOM 669 C C . THR A 1 89 ? 36.881 -30.323 3.194 1.00 56.47 89 THR A C 1
ATOM 671 O O . THR A 1 89 ? 35.893 -29.641 2.913 1.00 56.47 89 THR A O 1
ATOM 674 N N . PRO A 1 90 ? 37.891 -29.839 3.942 1.00 51.59 90 PRO A N 1
ATOM 675 C CA . PRO A 1 90 ? 37.892 -28.493 4.495 1.00 51.59 90 PRO A CA 1
ATOM 676 C C . PRO A 1 90 ? 38.127 -27.470 3.376 1.00 51.59 90 PRO A C 1
ATOM 678 O O . PRO A 1 90 ? 39.255 -27.236 2.940 1.00 51.59 90 PRO A O 1
ATOM 681 N N . ILE A 1 91 ? 37.050 -26.850 2.898 1.00 53.22 91 ILE A N 1
ATOM 682 C CA . ILE A 1 91 ? 37.131 -25.602 2.138 1.00 53.22 91 ILE A CA 1
ATOM 683 C C . ILE A 1 91 ? 37.507 -24.521 3.149 1.00 53.22 91 ILE A C 1
ATOM 685 O O . ILE A 1 91 ? 36.782 -24.303 4.113 1.00 53.22 91 ILE A O 1
ATOM 689 N N . LEU A 1 92 ? 38.662 -23.880 2.944 1.00 51.62 92 LEU A N 1
ATOM 690 C CA . LEU A 1 92 ? 39.126 -22.738 3.729 1.00 51.62 92 LEU A CA 1
ATOM 691 C C . LEU A 1 92 ? 38.037 -21.655 3.760 1.00 51.62 92 LEU A C 1
ATOM 693 O O . LEU A 1 92 ? 37.875 -20.864 2.827 1.00 51.62 92 LEU A O 1
ATOM 697 N N . GLU A 1 93 ? 37.291 -21.647 4.856 1.00 50.84 93 GLU A N 1
ATOM 698 C CA . GLU A 1 93 ? 36.242 -20.699 5.179 1.00 50.84 93 GLU A CA 1
ATOM 699 C C . GLU A 1 93 ? 36.903 -19.362 5.521 1.00 50.84 93 GLU A C 1
ATOM 701 O O . GLU A 1 93 ? 37.284 -19.073 6.654 1.00 50.84 93 GLU A O 1
ATOM 706 N N . GLN A 1 94 ? 37.132 -18.557 4.483 1.00 48.50 94 GLN A N 1
ATOM 707 C CA . GLN A 1 94 ? 37.520 -17.163 4.635 1.00 48.50 94 GLN A CA 1
ATOM 708 C C . GLN A 1 94 ? 36.384 -16.436 5.351 1.00 48.50 94 GLN A C 1
ATOM 710 O O . GLN A 1 94 ? 35.349 -16.142 4.750 1.00 48.50 94 GLN A O 1
ATOM 715 N N . SER A 1 95 ? 36.605 -16.153 6.633 1.00 44.47 95 SER A N 1
ATOM 716 C CA . SER A 1 95 ? 35.760 -15.388 7.543 1.00 44.47 95 SER A CA 1
ATOM 717 C C . SER A 1 95 ? 35.310 -14.062 6.921 1.00 44.47 95 SER A C 1
ATOM 719 O O . SER A 1 95 ? 35.934 -13.016 7.101 1.00 44.47 95 SER A O 1
ATOM 721 N N . ARG A 1 96 ? 34.207 -14.082 6.169 1.00 55.28 96 ARG A N 1
ATOM 722 C CA . ARG A 1 96 ? 33.467 -12.867 5.840 1.00 55.28 96 ARG A CA 1
ATOM 723 C C . ARG A 1 96 ? 32.651 -12.502 7.076 1.00 55.28 96 ARG A C 1
ATOM 725 O O . ARG A 1 96 ? 31.919 -13.360 7.566 1.00 55.28 96 ARG A O 1
ATOM 732 N N . PRO A 1 97 ? 32.754 -11.264 7.589 1.00 51.81 97 PRO A N 1
ATOM 733 C CA . PRO A 1 97 ? 31.927 -10.843 8.708 1.00 51.81 97 PRO A CA 1
ATOM 734 C C . PRO A 1 97 ? 30.453 -11.047 8.329 1.00 51.81 97 PRO A C 1
ATOM 736 O O . PRO A 1 97 ? 30.081 -10.713 7.193 1.00 51.81 97 PRO A O 1
ATOM 739 N N . PRO A 1 98 ? 29.618 -11.604 9.223 1.00 51.56 98 PRO A N 1
ATOM 740 C CA . PRO A 1 98 ? 28.196 -11.738 8.963 1.00 51.56 98 PRO A CA 1
ATOM 741 C C . PRO A 1 98 ? 27.645 -10.336 8.707 1.00 51.56 98 PRO A C 1
ATOM 743 O O . PRO A 1 98 ? 27.592 -9.491 9.598 1.00 51.56 98 PRO A O 1
ATOM 746 N N . ARG A 1 99 ? 27.272 -10.052 7.455 1.00 49.09 99 ARG A N 1
ATOM 747 C CA . ARG A 1 99 ? 26.408 -8.911 7.160 1.00 49.09 99 ARG A CA 1
ATOM 748 C C . ARG A 1 99 ? 25.066 -9.256 7.792 1.00 49.09 99 ARG A C 1
ATOM 750 O O . ARG A 1 99 ? 24.288 -9.972 7.168 1.00 49.09 99 ARG A O 1
ATOM 757 N N . ASN A 1 100 ? 24.835 -8.773 9.012 1.00 44.84 100 ASN A N 1
ATOM 758 C CA . ASN A 1 100 ? 23.505 -8.646 9.600 1.00 44.84 100 ASN A CA 1
ATOM 759 C C . ASN A 1 100 ? 22.661 -7.835 8.614 1.00 44.84 100 ASN A C 1
ATOM 761 O O . ASN A 1 100 ? 22.735 -6.614 8.568 1.00 44.84 100 ASN A O 1
ATOM 765 N N . ARG A 1 101 ? 21.962 -8.537 7.723 1.00 49.97 101 ARG A N 1
ATOM 766 C CA . ARG A 1 101 ? 21.119 -7.963 6.667 1.00 49.97 101 ARG A CA 1
ATOM 767 C C . ARG A 1 101 ? 19.635 -8.060 7.022 1.00 49.97 101 ARG A C 1
ATOM 769 O O . ARG A 1 101 ? 18.801 -7.765 6.175 1.00 49.97 101 ARG A O 1
ATOM 776 N N . ASP A 1 102 ? 19.345 -8.460 8.260 1.00 49.31 102 ASP A N 1
ATOM 777 C CA . ASP A 1 102 ? 18.001 -8.512 8.841 1.00 49.31 102 ASP A CA 1
ATOM 778 C C . ASP A 1 102 ? 17.535 -7.148 9.361 1.00 49.31 102 ASP A C 1
ATOM 780 O O . ASP A 1 102 ? 16.351 -6.955 9.626 1.00 49.31 102 ASP A O 1
ATOM 784 N N . GLU A 1 103 ? 18.426 -6.156 9.401 1.00 51.91 103 GLU A N 1
ATOM 785 C CA . GLU A 1 103 ? 18.035 -4.752 9.445 1.00 51.91 103 GLU A CA 1
ATOM 786 C C . GLU A 1 103 ? 17.580 -4.355 8.039 1.00 51.91 103 GLU A C 1
ATOM 788 O O . GLU A 1 103 ? 18.279 -3.688 7.280 1.00 51.91 103 GLU A O 1
ATOM 793 N N . THR A 1 104 ? 16.391 -4.826 7.657 1.00 57.91 104 THR A N 1
ATOM 794 C CA . THR A 1 104 ? 15.603 -4.104 6.659 1.00 57.91 104 THR A CA 1
ATOM 795 C C . THR A 1 104 ? 15.414 -2.727 7.273 1.00 57.91 104 THR A C 1
ATOM 797 O O . THR A 1 104 ? 14.629 -2.600 8.211 1.00 57.91 104 THR A O 1
ATOM 800 N N . GLU A 1 105 ? 16.226 -1.751 6.856 1.00 65.19 105 GLU A N 1
ATOM 801 C CA . GLU A 1 105 ? 16.117 -0.354 7.266 1.00 65.19 105 GLU A CA 1
ATOM 802 C C . GLU A 1 105 ? 14.694 0.086 6.935 1.00 65.19 105 GLU A C 1
ATOM 804 O O . GLU A 1 105 ? 14.385 0.481 5.812 1.00 65.19 105 GLU A O 1
ATOM 809 N N . GLN A 1 106 ? 13.788 -0.074 7.899 1.00 70.56 106 GLN A N 1
ATOM 810 C CA . GLN A 1 106 ? 12.433 0.416 7.777 1.00 70.56 106 GLN A CA 1
ATOM 811 C C . GLN A 1 106 ? 12.583 1.919 7.623 1.00 70.56 106 GLN A C 1
ATOM 813 O O . GLN A 1 106 ? 13.031 2.601 8.549 1.00 70.56 106 GLN A O 1
ATOM 818 N N . LEU A 1 107 ? 12.291 2.410 6.416 1.00 78.25 107 LEU A N 1
ATOM 819 C CA . LEU A 1 107 ? 12.306 3.833 6.126 1.00 78.25 107 LEU A CA 1
ATOM 820 C C . LEU A 1 107 ? 11.533 4.539 7.232 1.00 78.25 107 LEU A C 1
ATOM 822 O O . LEU A 1 107 ? 10.426 4.133 7.592 1.00 78.25 107 LEU A O 1
ATOM 826 N N . SER A 1 108 ? 12.127 5.589 7.789 1.00 85.38 108 SER A N 1
ATOM 827 C CA . SER A 1 108 ? 11.439 6.355 8.819 1.00 85.38 108 SER A CA 1
ATOM 828 C C . SER A 1 108 ? 10.118 6.881 8.247 1.00 85.38 108 SER A C 1
ATOM 830 O O . SER A 1 108 ? 10.059 7.291 7.084 1.00 85.38 108 SER A O 1
ATOM 832 N N . VAL A 1 109 ? 9.058 6.893 9.061 1.00 85.81 109 VAL A N 1
ATOM 833 C CA . VAL A 1 109 ? 7.723 7.372 8.652 1.00 85.81 109 VAL A CA 1
ATOM 834 C C . VAL A 1 109 ? 7.785 8.704 7.874 1.00 85.81 109 VAL A C 1
ATOM 836 O O . VAL A 1 109 ? 7.142 8.808 6.828 1.00 85.81 109 VAL A O 1
ATOM 839 N N . PRO A 1 110 ? 8.608 9.706 8.264 1.00 89.19 110 PRO A N 1
ATOM 840 C CA . PRO A 1 110 ? 8.744 10.941 7.490 1.00 89.19 110 PRO A CA 1
ATOM 841 C C . PRO A 1 110 ? 9.244 10.718 6.054 1.00 89.19 110 PRO A C 1
ATOM 843 O O . PRO A 1 110 ? 8.675 11.271 5.113 1.00 89.19 110 PRO A O 1
ATOM 846 N N . GLN A 1 111 ? 10.255 9.865 5.862 1.00 91.31 111 GLN A N 1
ATOM 847 C CA . GLN A 1 111 ? 10.813 9.565 4.539 1.00 91.31 111 GLN A CA 1
ATOM 848 C C . GLN A 1 111 ? 9.784 8.889 3.631 1.00 91.31 111 GLN A C 1
ATOM 850 O O . GLN A 1 111 ? 9.689 9.239 2.454 1.00 91.31 111 GLN A O 1
ATOM 855 N N . GLN A 1 112 ? 8.982 7.967 4.172 1.00 92.25 112 GLN A N 1
ATOM 856 C CA . GLN A 1 112 ? 7.925 7.303 3.406 1.00 92.25 112 GLN A CA 1
ATOM 857 C C . GLN A 1 112 ? 6.902 8.318 2.883 1.00 92.25 112 GLN A C 1
ATOM 859 O O . GLN A 1 112 ? 6.561 8.298 1.698 1.00 92.25 112 GLN A O 1
ATOM 864 N N . THR A 1 113 ? 6.474 9.270 3.721 1.00 92.44 113 THR A N 1
ATOM 865 C CA . THR A 1 113 ? 5.518 10.306 3.291 1.00 92.44 113 THR A CA 1
ATOM 866 C C . THR A 1 113 ? 6.075 11.204 2.184 1.00 92.44 113 THR A C 1
ATOM 868 O O . THR A 1 113 ? 5.347 11.559 1.255 1.00 92.44 113 THR A O 1
ATOM 871 N N . ASP A 1 114 ? 7.367 11.537 2.227 1.00 95.75 114 ASP A N 1
ATOM 872 C CA . ASP A 1 114 ? 8.012 12.358 1.199 1.00 95.75 114 ASP A CA 1
ATOM 873 C C . ASP A 1 114 ? 8.169 11.610 -0.129 1.00 95.75 114 ASP A C 1
ATOM 875 O O . ASP A 1 114 ? 7.986 12.204 -1.196 1.00 95.75 114 ASP A O 1
ATOM 879 N N . ILE A 1 115 ? 8.458 10.306 -0.083 1.00 96.12 115 ILE A N 1
ATOM 880 C CA . ILE A 1 115 ? 8.486 9.448 -1.274 1.00 96.12 115 ILE A CA 1
ATOM 881 C C . ILE A 1 115 ? 7.086 9.370 -1.890 1.00 96.12 115 ILE A C 1
ATOM 883 O O . ILE A 1 115 ? 6.934 9.626 -3.085 1.00 96.12 115 ILE A O 1
ATOM 887 N N . LEU A 1 116 ? 6.053 9.106 -1.081 1.00 95.56 116 LEU A N 1
ATOM 888 C CA . LEU A 1 116 ? 4.666 9.023 -1.547 1.00 95.56 116 LEU A CA 1
ATOM 889 C C . LEU A 1 116 ? 4.205 10.321 -2.222 1.00 95.56 116 LEU A C 1
ATOM 891 O O . LEU A 1 116 ? 3.577 10.273 -3.281 1.00 95.56 116 LEU A O 1
ATOM 895 N N . LYS A 1 117 ? 4.561 11.492 -1.679 1.00 95.62 117 LYS A N 1
ATOM 896 C CA . LYS A 1 117 ? 4.226 12.796 -2.283 1.00 95.62 117 LYS A CA 1
ATOM 897 C C . LYS A 1 117 ? 4.824 12.994 -3.679 1.00 95.62 117 LYS A C 1
ATOM 899 O O . LYS A 1 117 ? 4.229 13.709 -4.482 1.00 95.62 117 LYS A O 1
ATOM 904 N N . ARG A 1 118 ? 5.970 12.370 -3.978 1.00 97.31 118 ARG A N 1
ATOM 905 C CA . ARG A 1 118 ? 6.649 12.450 -5.287 1.00 97.31 118 ARG A CA 1
ATOM 906 C C . ARG A 1 118 ? 6.086 11.476 -6.325 1.00 97.31 118 ARG A C 1
ATOM 908 O O . ARG A 1 118 ? 6.390 11.621 -7.508 1.00 97.31 118 ARG A O 1
ATOM 915 N N . LEU A 1 119 ? 5.296 10.487 -5.905 1.00 97.19 119 LEU A N 1
ATOM 916 C CA . LEU A 1 119 ? 4.674 9.523 -6.811 1.00 97.19 119 LEU A CA 1
ATOM 917 C C . LEU A 1 119 ? 3.537 10.142 -7.622 1.00 97.19 119 LEU A C 1
ATOM 919 O O . LEU A 1 119 ? 2.911 11.128 -7.226 1.00 97.19 119 LEU A O 1
ATOM 923 N N . GLN A 1 120 ? 3.225 9.502 -8.750 1.00 97.69 120 GLN A N 1
ATOM 924 C CA . GLN A 1 120 ? 2.043 9.859 -9.525 1.00 97.69 120 GLN A CA 1
ATOM 925 C C . GLN A 1 120 ? 0.775 9.626 -8.687 1.00 97.69 120 GLN A C 1
ATOM 927 O O . GLN A 1 120 ? 0.716 8.636 -7.949 1.00 97.69 120 GLN A O 1
ATOM 932 N N . PRO A 1 121 ? -0.276 10.455 -8.836 1.00 97.06 121 PRO A N 1
ATOM 933 C CA . PRO A 1 121 ? -1.494 10.331 -8.034 1.00 97.06 121 PRO A CA 1
ATOM 934 C C . PRO A 1 121 ? -2.100 8.921 -8.048 1.00 97.06 121 PRO A C 1
ATOM 936 O O . PRO A 1 121 ? -2.474 8.404 -7.002 1.00 97.06 121 PRO A O 1
ATOM 939 N N . ALA A 1 122 ? -2.125 8.254 -9.208 1.00 97.38 122 ALA A N 1
ATOM 940 C CA . ALA A 1 122 ? -2.646 6.890 -9.330 1.00 97.38 122 ALA A CA 1
ATOM 941 C C . ALA A 1 122 ? -1.833 5.853 -8.529 1.00 97.38 122 ALA A C 1
ATOM 943 O O . ALA A 1 122 ? -2.406 4.934 -7.950 1.00 97.38 122 ALA A O 1
ATOM 944 N N . GLN A 1 123 ? -0.507 6.010 -8.467 1.00 97.88 123 GLN A N 1
ATOM 945 C CA . GLN A 1 123 ? 0.387 5.133 -7.700 1.00 97.88 123 GLN A CA 1
ATOM 946 C C . GLN A 1 123 ? 0.202 5.347 -6.199 1.00 97.88 123 GLN A C 1
ATOM 948 O O . GLN A 1 123 ? 0.064 4.380 -5.454 1.00 97.88 123 GLN A O 1
ATOM 953 N N . ARG A 1 124 ? 0.144 6.615 -5.774 1.00 96.94 124 ARG A N 1
ATOM 954 C CA . ARG A 1 124 ? -0.083 6.981 -4.376 1.00 96.94 124 ARG A CA 1
ATOM 955 C C . ARG A 1 124 ? -1.438 6.480 -3.878 1.00 96.94 124 ARG A C 1
ATOM 957 O O . ARG A 1 124 ? -1.483 5.804 -2.858 1.00 96.94 124 ARG A O 1
ATOM 964 N N . LYS A 1 125 ? -2.520 6.730 -4.623 1.00 96.62 125 LYS A N 1
ATOM 965 C CA . LYS A 1 125 ? -3.867 6.249 -4.268 1.00 96.62 125 LYS A CA 1
ATOM 966 C C . LYS A 1 125 ? -3.940 4.721 -4.213 1.00 96.62 125 LYS A C 1
ATOM 968 O O . LYS A 1 125 ? -4.497 4.183 -3.264 1.00 96.62 125 LYS A O 1
ATOM 973 N N . ALA A 1 126 ? -3.317 4.013 -5.161 1.00 97.06 126 ALA A N 1
ATOM 974 C CA . ALA A 1 126 ? -3.259 2.550 -5.117 1.00 97.06 126 ALA A CA 1
ATOM 975 C C . ALA A 1 126 ? -2.562 2.041 -3.840 1.00 97.06 126 ALA A C 1
ATOM 977 O O . ALA A 1 126 ? -3.080 1.142 -3.180 1.00 97.06 126 ALA A O 1
ATOM 978 N N . TYR A 1 127 ? -1.438 2.649 -3.452 1.00 96.81 127 TYR A N 1
ATOM 979 C CA . TYR A 1 127 ? -0.731 2.294 -2.219 1.00 96.81 127 TYR A CA 1
ATOM 980 C C . TYR A 1 127 ? -1.554 2.585 -0.957 1.00 96.81 127 TYR A C 1
ATOM 982 O O . TYR A 1 127 ? -1.736 1.691 -0.137 1.00 96.81 127 TYR A O 1
ATOM 990 N N . LEU A 1 128 ? -2.131 3.785 -0.840 1.00 95.06 128 LEU A N 1
ATOM 991 C CA . LEU A 1 128 ? -2.980 4.154 0.300 1.00 95.06 128 LEU A CA 1
ATOM 992 C C . LEU A 1 128 ? -4.209 3.242 0.418 1.00 95.06 128 LEU A C 1
ATOM 994 O O . LEU A 1 128 ? -4.578 2.835 1.515 1.00 95.06 128 LEU A O 1
ATOM 998 N N . SER A 1 129 ? -4.825 2.869 -0.711 1.00 95.56 129 SER A N 1
ATOM 999 C CA . SER A 1 129 ? -5.952 1.927 -0.708 1.00 95.56 129 SER A CA 1
ATOM 1000 C C . SER A 1 129 ? -5.543 0.541 -0.200 1.00 95.56 129 SER A C 1
ATOM 1002 O O . SER A 1 129 ? -6.292 -0.090 0.538 1.00 95.56 129 SER A O 1
ATOM 1004 N N . TYR A 1 130 ? -4.330 0.087 -0.530 1.00 95.81 130 TYR A N 1
ATOM 1005 C CA . TYR A 1 130 ? -3.790 -1.170 -0.023 1.00 95.81 130 TYR A CA 1
ATOM 1006 C C . TYR A 1 130 ? -3.524 -1.102 1.489 1.00 95.81 130 TYR A C 1
ATOM 1008 O O . TYR A 1 130 ? -3.983 -1.970 2.230 1.00 95.81 130 TYR A O 1
ATOM 1016 N N . GLU A 1 131 ? -2.860 -0.048 1.965 1.00 94.25 131 GLU A N 1
ATOM 1017 C CA . GLU A 1 131 ? -2.582 0.162 3.392 1.00 94.25 131 GLU A CA 1
ATOM 1018 C C . GLU A 1 131 ? -3.870 0.236 4.229 1.00 94.25 131 GLU A C 1
ATOM 1020 O O . GLU A 1 131 ? -3.947 -0.340 5.318 1.00 94.25 131 GLU A O 1
ATOM 1025 N N . PHE A 1 132 ? -4.921 0.861 3.687 1.00 93.69 132 PHE A N 1
ATOM 1026 C CA . PHE A 1 132 ? -6.251 0.860 4.294 1.00 93.69 132 PHE A CA 1
ATOM 1027 C C . PHE A 1 132 ? -6.802 -0.559 4.461 1.00 93.69 132 PHE A C 1
ATOM 1029 O O . PHE A 1 132 ? -7.266 -0.911 5.548 1.00 93.69 132 PHE A O 1
ATOM 1036 N N . THR A 1 133 ? -6.714 -1.400 3.424 1.00 94.44 133 THR A N 1
ATOM 1037 C CA . THR A 1 133 ? -7.193 -2.789 3.522 1.00 94.44 133 THR A CA 1
ATOM 1038 C C . THR A 1 133 ? -6.404 -3.625 4.519 1.00 94.44 133 THR A C 1
ATOM 1040 O O . THR A 1 133 ? -7.008 -4.397 5.261 1.00 94.44 133 THR A O 1
ATOM 1043 N N . GLU A 1 134 ? -5.082 -3.451 4.606 1.00 94.38 134 GLU A N 1
ATOM 1044 C CA .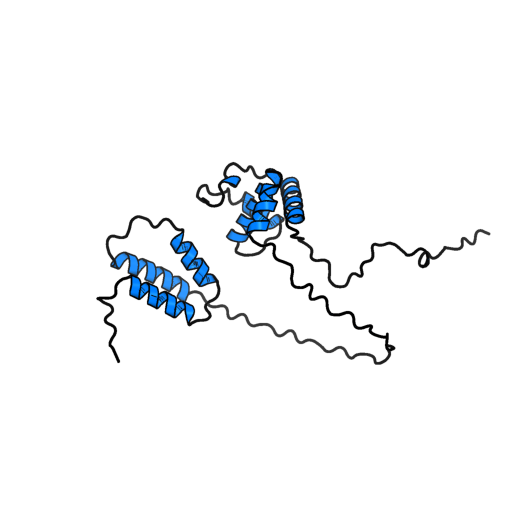 GLU A 1 134 ? -4.267 -4.156 5.602 1.00 94.38 134 GLU A CA 1
ATOM 1045 C C . GLU A 1 134 ? -4.597 -3.700 7.023 1.00 94.38 134 GLU A C 1
ATOM 1047 O O . GLU A 1 134 ? -4.767 -4.531 7.918 1.00 94.38 134 GLU A O 1
ATOM 1052 N N . SER A 1 135 ? -4.763 -2.389 7.221 1.00 91.81 135 SER A N 1
ATOM 1053 C CA . SER A 1 135 ? -5.161 -1.807 8.507 1.00 91.81 135 SER A CA 1
ATOM 1054 C C . SER A 1 135 ? -6.536 -2.305 8.946 1.00 91.81 135 SER A C 1
ATOM 1056 O O . SER A 1 135 ? -6.757 -2.592 10.123 1.00 91.81 135 SER A O 1
ATOM 1058 N N . LYS A 1 136 ? -7.461 -2.461 7.995 1.00 91.62 136 LYS A N 1
ATOM 1059 C CA . LYS A 1 136 ? -8.811 -2.958 8.260 1.00 91.62 136 LYS A CA 1
ATOM 1060 C C . LYS A 1 136 ? -8.849 -4.461 8.526 1.00 91.62 136 LYS A C 1
ATOM 1062 O O . LYS A 1 136 ? -9.545 -4.895 9.441 1.00 91.62 136 LYS A O 1
ATOM 1067 N N . ALA A 1 137 ? -8.080 -5.249 7.778 1.00 93.06 137 ALA A N 1
ATOM 1068 C CA . ALA A 1 137 ? -7.965 -6.689 7.993 1.00 93.06 137 ALA A CA 1
ATOM 1069 C C . ALA A 1 137 ? -7.114 -7.055 9.222 1.00 93.06 137 ALA A C 1
ATOM 1071 O O . ALA A 1 137 ? -7.194 -8.186 9.703 1.00 93.06 137 ALA A O 1
ATOM 1072 N N . GLY A 1 138 ? -6.285 -6.129 9.718 1.00 93.56 138 GLY A N 1
ATOM 1073 C CA . GLY A 1 138 ? -5.385 -6.342 10.855 1.00 93.56 138 GLY A CA 1
ATOM 1074 C C . GLY A 1 138 ? -4.242 -7.320 10.564 1.00 93.56 138 GLY A C 1
ATOM 1075 O O . GLY A 1 138 ? -3.627 -7.848 11.489 1.00 93.56 138 GLY A O 1
ATOM 1076 N N . LYS A 1 139 ? -3.974 -7.607 9.288 1.00 93.44 139 LYS A N 1
ATOM 1077 C CA . LYS A 1 139 ? -2.915 -8.514 8.835 1.00 93.44 139 LYS A CA 1
ATOM 1078 C C . LYS A 1 139 ? -2.426 -8.112 7.449 1.00 93.44 139 LYS A C 1
ATOM 1080 O O . LYS A 1 139 ? -3.138 -7.437 6.708 1.00 93.44 139 LYS A O 1
ATOM 1085 N N . ARG A 1 140 ? -1.236 -8.595 7.083 1.00 91.06 140 ARG A N 1
ATOM 1086 C CA . ARG A 1 140 ? -0.746 -8.489 5.705 1.00 91.06 140 ARG A CA 1
ATOM 1087 C C . ARG A 1 140 ? -1.655 -9.288 4.769 1.00 91.06 140 ARG A C 1
ATOM 1089 O O . ARG A 1 140 ? -2.009 -10.427 5.088 1.00 91.06 140 ARG A O 1
ATOM 1096 N N . LEU A 1 141 ? -2.038 -8.689 3.645 1.00 93.56 141 LEU A N 1
ATOM 1097 C CA . LEU A 1 141 ? -2.934 -9.295 2.657 1.00 93.56 141 LEU A CA 1
ATOM 1098 C C . LEU A 1 141 ? -2.217 -9.555 1.336 1.00 93.56 141 LEU A C 1
ATOM 1100 O O . LEU A 1 141 ? -1.299 -8.836 0.949 1.00 93.56 141 LEU A O 1
ATOM 1104 N N . GLU A 1 142 ? -2.669 -10.572 0.605 1.00 95.38 142 GLU A N 1
ATOM 1105 C CA . GLU A 1 142 ? -2.277 -10.706 -0.792 1.00 95.38 142 GLU A CA 1
ATOM 1106 C C . GLU A 1 142 ? -2.967 -9.641 -1.649 1.00 95.38 142 GLU A C 1
ATOM 1108 O O . GLU A 1 142 ? -4.084 -9.214 -1.364 1.00 95.38 142 GLU A O 1
ATOM 1113 N N . ASP A 1 143 ? -2.320 -9.244 -2.749 1.00 96.06 143 ASP A N 1
ATOM 1114 C CA . ASP A 1 143 ? -2.829 -8.186 -3.631 1.00 96.06 143 ASP A CA 1
ATOM 1115 C C . ASP A 1 143 ? -4.260 -8.471 -4.122 1.00 96.06 143 ASP A C 1
ATOM 1117 O O . ASP A 1 143 ? -5.056 -7.547 -4.269 1.00 96.06 143 ASP A O 1
ATOM 1121 N N . ARG A 1 144 ? -4.603 -9.746 -4.372 1.00 97.38 144 ARG A N 1
ATOM 1122 C CA . ARG A 1 144 ? -5.944 -10.132 -4.830 1.00 97.38 144 ARG A CA 1
ATOM 1123 C C . ARG A 1 144 ? -6.990 -10.017 -3.726 1.00 97.38 144 ARG A C 1
ATOM 1125 O O . ARG A 1 144 ? -8.073 -9.505 -3.992 1.00 97.38 144 ARG A O 1
ATOM 1132 N N . ASP A 1 145 ? -6.655 -10.444 -2.515 1.00 96.88 145 ASP A N 1
ATOM 1133 C CA . ASP A 1 145 ? -7.551 -10.364 -1.361 1.00 96.88 145 ASP A CA 1
ATOM 1134 C C . ASP A 1 145 ? -7.802 -8.910 -0.964 1.00 96.88 145 ASP A C 1
ATOM 1136 O O . ASP A 1 145 ? -8.947 -8.519 -0.753 1.00 96.88 145 ASP A O 1
ATOM 1140 N N . ALA A 1 146 ? -6.746 -8.091 -0.948 1.00 96.81 146 ALA A N 1
ATOM 1141 C CA . ALA A 1 146 ? -6.849 -6.652 -0.732 1.00 96.81 146 ALA A CA 1
ATOM 1142 C C . ALA A 1 146 ? -7.769 -5.998 -1.774 1.00 96.81 146 ALA A C 1
ATOM 1144 O O . ALA A 1 146 ? -8.654 -5.223 -1.426 1.00 96.81 146 ALA A O 1
ATOM 1145 N N . TYR A 1 147 ? -7.611 -6.349 -3.053 1.00 97.31 147 TYR A N 1
ATOM 1146 C CA . TYR A 1 147 ? -8.450 -5.800 -4.114 1.00 97.31 147 TYR A CA 1
ATOM 1147 C C . TYR A 1 147 ? -9.920 -6.218 -4.003 1.00 97.31 147 TYR A C 1
ATOM 1149 O O . TYR A 1 147 ? -10.800 -5.386 -4.203 1.00 97.31 147 TYR A O 1
ATOM 1157 N N . ASN A 1 148 ? -10.200 -7.482 -3.672 1.00 96.81 148 ASN A N 1
ATOM 1158 C CA . ASN A 1 148 ? -11.573 -7.942 -3.454 1.00 96.81 148 ASN A CA 1
ATOM 1159 C C . ASN A 1 148 ? -12.213 -7.202 -2.265 1.00 96.81 148 ASN A C 1
ATOM 1161 O O . ASN A 1 148 ? -13.344 -6.740 -2.369 1.00 96.81 148 ASN A O 1
ATOM 1165 N N . LEU A 1 149 ? -11.458 -6.998 -1.178 1.00 95.81 149 LEU A N 1
ATOM 1166 C CA . LEU A 1 149 ? -11.921 -6.246 -0.010 1.00 95.81 149 LEU A CA 1
ATOM 1167 C C . LEU A 1 149 ? -12.261 -4.789 -0.372 1.00 95.81 149 LEU A C 1
ATOM 1169 O O . LEU A 1 149 ? -13.289 -4.284 0.065 1.00 95.81 149 LEU A O 1
ATOM 1173 N N . LEU A 1 150 ? -11.470 -4.144 -1.239 1.00 94.94 150 LEU A N 1
ATOM 1174 C CA . LEU A 1 150 ? -11.784 -2.810 -1.779 1.00 94.94 150 LEU A CA 1
ATOM 1175 C C . LEU A 1 150 ? -13.046 -2.774 -2.656 1.00 94.94 150 LEU A C 1
ATOM 1177 O O . LEU A 1 150 ? -13.667 -1.721 -2.779 1.00 94.94 150 LEU A O 1
ATOM 1181 N N . GLN A 1 151 ? -13.402 -3.879 -3.316 1.00 95.12 151 GLN A N 1
ATOM 1182 C CA . GLN A 1 151 ? -14.628 -3.948 -4.118 1.00 95.12 151 GLN A CA 1
ATOM 1183 C C . GLN A 1 151 ? -15.871 -4.093 -3.243 1.00 95.12 151 GLN A C 1
ATOM 1185 O O . GLN A 1 151 ? -16.882 -3.437 -3.507 1.00 95.12 151 GLN A O 1
ATOM 1190 N N . ASP A 1 152 ? -15.784 -4.941 -2.220 1.00 93.31 152 ASP A N 1
ATOM 1191 C CA . ASP A 1 152 ? -16.885 -5.205 -1.295 1.00 93.31 152 ASP A CA 1
ATOM 1192 C C . ASP A 1 152 ? -17.154 -3.989 -0.405 1.00 93.31 152 ASP A C 1
ATOM 1194 O O . ASP A 1 152 ? -18.300 -3.612 -0.147 1.00 93.31 152 ASP A O 1
ATOM 1198 N N . GLU A 1 153 ? -16.084 -3.337 0.033 1.00 84.50 153 GLU A N 1
ATOM 1199 C CA . GLU A 1 153 ? -16.139 -2.197 0.923 1.00 84.50 153 GLU A CA 1
ATOM 1200 C C . GLU A 1 153 ? -15.823 -0.932 0.142 1.00 84.50 153 GLU A C 1
ATOM 1202 O O . GLU A 1 153 ? -14.674 -0.505 0.024 1.00 84.50 153 GLU A O 1
ATOM 1207 N N . ARG A 1 154 ? -16.878 -0.288 -0.367 1.00 77.62 154 ARG A N 1
ATOM 1208 C CA . ARG A 1 154 ? -16.751 1.101 -0.811 1.00 77.62 154 ARG A CA 1
ATOM 1209 C C . ARG A 1 154 ? -16.142 1.912 0.329 1.00 77.62 154 ARG A C 1
ATOM 1211 O O . ARG A 1 154 ? -16.549 1.741 1.479 1.00 77.62 154 ARG A O 1
ATOM 1218 N N . PHE A 1 155 ? -15.172 2.766 0.007 1.00 77.38 155 PHE A N 1
ATOM 1219 C CA . PHE A 1 155 ? -14.538 3.654 0.976 1.00 77.38 155 PHE A CA 1
ATOM 1220 C C . PHE A 1 155 ? -15.636 4.404 1.741 1.00 77.38 155 PHE A C 1
ATOM 1222 O O . PHE A 1 155 ? -16.338 5.229 1.160 1.00 77.38 155 PHE A O 1
ATOM 1229 N N . SER A 1 156 ? -15.853 4.040 3.011 1.00 69.06 156 SER A N 1
ATOM 1230 C CA . SER A 1 156 ? -16.850 4.710 3.847 1.00 69.06 156 SER A CA 1
ATOM 1231 C C . SER A 1 156 ? -16.415 6.161 3.978 1.00 69.06 156 SER A C 1
ATOM 1233 O O . SER A 1 156 ? -15.253 6.414 4.304 1.00 69.06 156 SER A O 1
ATOM 1235 N N . GLU A 1 157 ? -17.331 7.096 3.736 1.00 68.81 157 GLU A N 1
ATOM 1236 C CA . GLU A 1 157 ? -17.061 8.541 3.793 1.00 68.81 157 GLU A CA 1
ATOM 1237 C C . GLU A 1 157 ? -16.511 8.986 5.164 1.00 68.81 157 GLU A C 1
ATOM 1239 O O . GLU A 1 157 ? -15.875 10.029 5.268 1.00 68.81 157 GLU A O 1
ATOM 1244 N N . ASP A 1 158 ? -16.683 8.158 6.199 1.00 65.06 158 ASP A N 1
ATOM 1245 C CA . ASP A 1 158 ? -16.273 8.423 7.581 1.00 65.06 158 ASP A CA 1
ATOM 1246 C C . ASP A 1 158 ? -14.771 8.230 7.866 1.00 65.06 158 ASP A C 1
ATOM 1248 O O . ASP A 1 158 ? -14.317 8.477 8.985 1.00 65.06 158 ASP A O 1
ATOM 1252 N N . ALA A 1 159 ? -13.975 7.759 6.901 1.00 69.19 159 ALA A N 1
ATOM 1253 C CA . ALA A 1 159 ? -12.532 7.623 7.088 1.00 69.19 159 ALA A CA 1
ATOM 1254 C C . ALA A 1 159 ? -11.829 8.981 6.897 1.00 69.19 159 ALA A C 1
ATOM 1256 O O . ALA A 1 159 ? -11.220 9.236 5.857 1.00 69.19 159 ALA A O 1
ATOM 1257 N N . ASP A 1 160 ? -11.887 9.840 7.920 1.00 71.38 160 ASP A N 1
ATOM 1258 C CA . ASP A 1 160 ? -11.239 11.166 7.946 1.00 71.38 160 ASP A CA 1
ATOM 1259 C C . ASP A 1 160 ? -9.736 11.114 7.598 1.00 71.38 160 ASP A C 1
ATOM 1261 O O . ASP A 1 160 ? -9.188 12.045 7.002 1.00 71.38 160 ASP A O 1
ATOM 1265 N N . ASP A 1 161 ? -9.076 9.995 7.908 1.00 67.69 161 ASP A N 1
ATOM 1266 C CA . ASP A 1 161 ? -7.653 9.773 7.633 1.00 67.69 161 ASP A CA 1
ATOM 1267 C C . ASP A 1 161 ? -7.342 9.583 6.132 1.00 67.69 161 ASP A C 1
ATOM 1269 O O . ASP A 1 161 ? -6.185 9.673 5.720 1.00 67.69 161 ASP A O 1
ATOM 1273 N N . LEU A 1 162 ? -8.354 9.362 5.282 1.00 79.69 162 LEU A N 1
ATOM 1274 C CA . LEU A 1 162 ?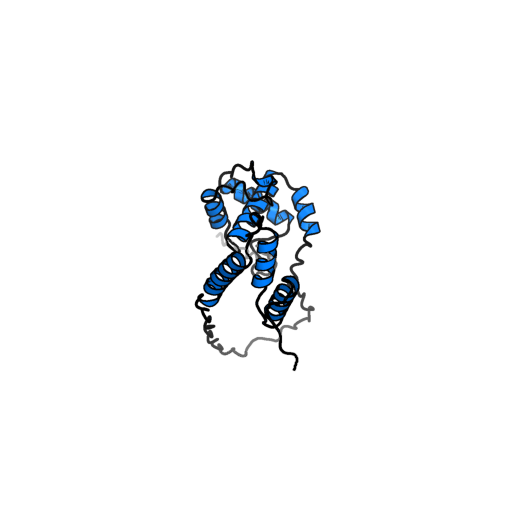 -8.197 8.992 3.870 1.00 79.69 162 LEU A CA 1
ATOM 1275 C C . LEU A 1 162 ? -8.823 9.999 2.905 1.00 79.69 162 LEU A C 1
ATOM 1277 O O . LEU A 1 162 ? -9.341 9.630 1.850 1.00 79.69 162 LEU A O 1
ATOM 1281 N N . ARG A 1 163 ? -8.694 11.294 3.208 1.00 85.94 163 ARG A N 1
ATOM 1282 C CA . ARG A 1 163 ? -9.140 12.395 2.331 1.00 85.94 163 ARG A CA 1
ATOM 1283 C C . ARG A 1 163 ? -8.678 12.287 0.874 1.00 85.94 163 ARG A C 1
ATOM 1285 O O . ARG A 1 163 ? -9.322 12.838 -0.006 1.00 85.94 163 ARG A O 1
ATOM 1292 N N . GLU A 1 164 ? -7.566 11.611 0.588 1.00 89.44 164 GLU A N 1
ATOM 1293 C CA . GLU A 1 164 ? -7.099 11.422 -0.795 1.00 89.44 164 GLU A CA 1
ATOM 1294 C C . GLU A 1 164 ? -7.851 10.324 -1.575 1.00 89.44 164 GLU A C 1
ATOM 1296 O O . GLU A 1 164 ? -7.774 10.288 -2.811 1.00 89.44 164 GLU A O 1
ATOM 1301 N N . LEU A 1 165 ? -8.558 9.428 -0.880 1.00 92.44 165 LEU A N 1
ATOM 1302 C CA . LEU A 1 165 ? -9.282 8.294 -1.464 1.00 92.44 165 LEU A CA 1
ATOM 1303 C C . LEU A 1 165 ? -10.782 8.549 -1.658 1.00 92.44 165 LEU A C 1
ATOM 1305 O O . LEU A 1 165 ? -11.426 7.728 -2.303 1.00 92.44 165 LEU A O 1
ATOM 1309 N N . THR A 1 166 ? -11.331 9.667 -1.173 1.00 89.88 166 THR A N 1
ATOM 1310 C CA . THR A 1 166 ? -12.772 9.976 -1.281 1.00 89.88 166 THR A CA 1
ATOM 1311 C C . THR A 1 166 ? -13.276 9.941 -2.724 1.00 89.88 166 THR A C 1
ATOM 1313 O O . THR A 1 166 ? -14.305 9.336 -2.999 1.00 89.88 166 THR A O 1
ATOM 1316 N N . ASP A 1 167 ? -12.502 10.492 -3.662 1.00 89.75 167 ASP A N 1
ATOM 1317 C CA . ASP A 1 167 ? -12.839 10.512 -5.095 1.00 89.75 167 ASP A CA 1
ATOM 1318 C C . ASP A 1 167 ? -12.075 9.439 -5.892 1.00 89.75 167 ASP A C 1
ATOM 1320 O O . ASP A 1 167 ? -11.765 9.616 -7.075 1.00 89.75 167 ASP A O 1
ATOM 1324 N N . TYR A 1 168 ? -11.620 8.368 -5.238 1.00 92.88 168 TYR A N 1
ATOM 1325 C CA . TYR A 1 168 ? -10.846 7.334 -5.915 1.00 92.88 168 TYR A CA 1
ATOM 1326 C C . TYR A 1 168 ? -11.745 6.251 -6.507 1.00 92.88 168 TYR A C 1
ATOM 1328 O O . TYR A 1 168 ? -12.230 5.363 -5.811 1.00 92.88 168 TYR A O 1
ATOM 1336 N N . GLU A 1 169 ? -11.899 6.282 -7.828 1.00 94.81 169 GLU A N 1
ATOM 1337 C CA . GLU A 1 169 ? -12.469 5.163 -8.570 1.00 94.81 169 GLU A CA 1
ATOM 1338 C C . GLU A 1 169 ? -11.450 4.025 -8.659 1.00 94.81 169 GLU A C 1
ATOM 1340 O O . GLU A 1 169 ? -10.355 4.189 -9.206 1.00 94.81 169 GLU A O 1
ATOM 1345 N N . LEU A 1 170 ? -11.814 2.859 -8.121 1.00 96.00 170 LEU A N 1
ATOM 1346 C CA . LEU A 1 170 ? -10.971 1.670 -8.151 1.00 96.00 170 LEU A CA 1
ATOM 1347 C C . LEU A 1 170 ? -10.816 1.178 -9.605 1.00 96.00 170 LEU A C 1
ATOM 1349 O O . LEU A 1 170 ? -11.796 0.717 -10.198 1.00 96.00 170 LEU A O 1
ATOM 1353 N N . PRO A 1 171 ? -9.610 1.235 -10.205 1.00 97.75 171 PRO A N 1
ATOM 1354 C CA . PRO A 1 171 ? -9.418 0.756 -11.566 1.00 97.75 171 PRO A CA 1
ATOM 1355 C C . PRO A 1 171 ? -9.443 -0.778 -11.605 1.00 97.75 171 PRO A C 1
ATOM 1357 O O . PRO A 1 171 ? -9.412 -1.445 -10.569 1.00 97.75 171 PRO A O 1
ATOM 1360 N N . ALA A 1 172 ? -9.442 -1.361 -12.807 1.00 98.06 172 ALA A N 1
ATOM 1361 C CA . ALA A 1 172 ? -9.321 -2.810 -12.979 1.00 98.06 172 ALA A CA 1
ATOM 1362 C C . ALA A 1 172 ? -8.085 -3.376 -12.250 1.00 98.06 172 ALA A C 1
ATOM 1364 O O . ALA A 1 172 ? -7.045 -2.713 -12.172 1.00 98.06 172 ALA A O 1
ATOM 1365 N N . PHE A 1 173 ? -8.186 -4.616 -11.762 1.00 97.88 173 PHE A N 1
ATOM 1366 C CA . PHE A 1 173 ? -7.164 -5.268 -10.932 1.00 97.88 173 PHE A CA 1
ATOM 1367 C C . PHE A 1 173 ? -5.742 -5.168 -11.504 1.00 97.88 173 PHE A C 1
ATOM 1369 O O . PHE A 1 173 ? -4.807 -4.805 -10.792 1.00 97.88 173 PHE A O 1
ATOM 1376 N N . ASP A 1 174 ? -5.566 -5.425 -12.799 1.00 98.19 174 ASP A N 1
ATOM 1377 C CA . ASP A 1 174 ? -4.246 -5.393 -13.443 1.00 98.19 174 ASP A CA 1
ATOM 1378 C C . ASP A 1 174 ? -3.634 -3.984 -13.464 1.00 98.19 174 ASP A C 1
ATOM 1380 O O . ASP A 1 174 ? -2.423 -3.806 -13.304 1.00 98.19 174 ASP A O 1
ATOM 1384 N N . THR A 1 175 ? -4.472 -2.961 -13.624 1.00 98.44 175 THR A N 1
ATOM 1385 C CA . THR A 1 175 ? -4.056 -1.556 -13.580 1.00 98.44 175 THR A CA 1
ATOM 1386 C C . THR A 1 175 ? -3.706 -1.150 -12.152 1.00 98.44 175 THR A C 1
ATOM 1388 O O . THR A 1 175 ? -2.643 -0.573 -11.914 1.00 98.44 175 THR A O 1
ATOM 1391 N N . TRP A 1 176 ? -4.559 -1.508 -11.191 1.00 98.12 176 TRP A N 1
ATOM 1392 C CA . TRP A 1 176 ? -4.332 -1.238 -9.774 1.00 98.12 176 TRP A CA 1
ATOM 1393 C C . TRP A 1 176 ? -3.037 -1.895 -9.269 1.00 98.12 176 TRP A C 1
ATOM 1395 O O . TRP A 1 176 ? -2.170 -1.214 -8.722 1.00 98.12 176 TRP A O 1
ATOM 1405 N N . THR A 1 177 ? -2.834 -3.188 -9.538 1.00 97.44 177 THR A N 1
ATOM 1406 C CA . THR A 1 177 ? -1.620 -3.918 -9.126 1.00 97.44 177 THR A CA 1
ATOM 1407 C C . THR A 1 177 ? -0.351 -3.375 -9.779 1.00 97.44 177 THR A C 1
ATOM 1409 O O . THR A 1 177 ? 0.707 -3.353 -9.145 1.00 97.44 177 THR A O 1
ATOM 1412 N N . ARG A 1 178 ? -0.425 -2.898 -11.030 1.00 97.75 178 ARG A N 1
ATOM 1413 C CA . ARG A 1 178 ? 0.699 -2.220 -11.692 1.00 97.75 178 ARG A CA 1
ATOM 1414 C C . ARG A 1 178 ? 1.079 -0.938 -10.955 1.00 97.75 178 ARG A C 1
ATOM 1416 O O . ARG A 1 178 ? 2.262 -0.727 -10.691 1.00 97.75 178 ARG A O 1
ATOM 1423 N N . HIS A 1 179 ? 0.098 -0.109 -10.605 1.00 98.12 179 HIS A N 1
ATOM 1424 C CA . HIS A 1 179 ? 0.319 1.116 -9.836 1.00 98.12 179 HIS A CA 1
ATOM 1425 C C . HIS A 1 179 ? 0.875 0.829 -8.438 1.00 98.12 179 HIS A C 1
ATOM 1427 O O . HIS A 1 179 ? 1.858 1.456 -8.039 1.00 98.12 179 HIS A O 1
ATOM 1433 N N . LEU A 1 180 ? 0.321 -0.170 -7.748 1.00 97.06 180 LEU A N 1
ATOM 1434 C CA . LEU A 1 180 ? 0.793 -0.620 -6.441 1.00 97.06 180 LEU A CA 1
ATOM 1435 C C . LEU A 1 180 ? 2.246 -1.106 -6.495 1.00 97.06 180 LEU A C 1
ATOM 1437 O O . LEU A 1 180 ? 3.056 -0.732 -5.651 1.00 97.06 180 LEU A O 1
ATOM 1441 N N . ARG A 1 181 ? 2.616 -1.889 -7.517 1.00 95.88 181 ARG A N 1
ATOM 1442 C CA . ARG A 1 181 ? 4.001 -2.345 -7.715 1.00 95.88 181 ARG A CA 1
ATOM 1443 C C . ARG A 1 181 ? 4.961 -1.174 -7.914 1.00 95.88 181 ARG A C 1
ATOM 1445 O O . ARG A 1 181 ? 6.045 -1.187 -7.344 1.00 95.88 181 ARG A O 1
ATOM 1452 N N . SER A 1 182 ? 4.576 -0.165 -8.698 1.00 96.56 182 SER A N 1
ATOM 1453 C CA . SER A 1 182 ? 5.394 1.042 -8.865 1.00 96.56 182 SER A CA 1
ATOM 1454 C C . SER A 1 182 ? 5.594 1.793 -7.548 1.00 96.56 182 SER A C 1
ATOM 1456 O O . SER A 1 182 ? 6.712 2.219 -7.275 1.00 96.56 182 SER A O 1
ATOM 1458 N N . ALA A 1 183 ? 4.543 1.928 -6.733 1.00 96.69 183 ALA A N 1
ATOM 1459 C CA . ALA A 1 183 ? 4.636 2.588 -5.432 1.00 96.69 183 ALA A CA 1
ATOM 1460 C C . ALA A 1 183 ? 5.528 1.811 -4.453 1.00 96.69 183 ALA A C 1
ATOM 1462 O O . ALA A 1 183 ? 6.452 2.383 -3.881 1.00 96.69 183 ALA A O 1
ATOM 1463 N N . ARG A 1 184 ? 5.326 0.493 -4.341 1.00 94.81 184 ARG A N 1
ATOM 1464 C CA . ARG A 1 184 ? 6.156 -0.392 -3.510 1.00 94.81 184 ARG A CA 1
ATOM 1465 C C . ARG A 1 184 ? 7.628 -0.362 -3.903 1.00 94.81 184 ARG A C 1
ATOM 1467 O O . ARG A 1 184 ? 8.482 -0.255 -3.037 1.00 94.81 184 ARG A O 1
ATOM 1474 N N . ASN A 1 185 ? 7.933 -0.381 -5.202 1.00 93.69 185 ASN A N 1
ATOM 1475 C CA . ASN A 1 185 ? 9.312 -0.264 -5.679 1.00 93.69 185 ASN A CA 1
ATOM 1476 C C . ASN A 1 185 ? 9.963 1.067 -5.268 1.00 93.69 185 ASN A C 1
ATOM 1478 O O . ASN A 1 185 ? 11.159 1.095 -5.009 1.00 93.69 185 ASN A O 1
ATOM 1482 N N . ALA A 1 186 ? 9.201 2.164 -5.222 1.00 95.38 186 ALA A N 1
ATOM 1483 C CA . ALA A 1 186 ? 9.723 3.461 -4.793 1.00 95.38 186 ALA A CA 1
ATOM 1484 C C . ALA A 1 186 ? 9.969 3.535 -3.278 1.00 95.38 186 ALA A C 1
ATOM 1486 O O . ALA A 1 186 ? 10.858 4.263 -2.848 1.00 95.38 186 ALA A O 1
ATOM 1487 N N . LEU A 1 187 ? 9.197 2.781 -2.491 1.00 93.81 187 LEU A N 1
ATOM 1488 C CA . LEU A 1 187 ? 9.362 2.628 -1.041 1.00 93.81 187 LEU A CA 1
ATOM 1489 C C . LEU A 1 187 ? 10.333 1.500 -0.655 1.00 93.81 187 LEU A C 1
ATOM 1491 O O . LEU A 1 187 ? 10.517 1.236 0.526 1.00 93.81 187 LEU A O 1
ATOM 1495 N N . ASP A 1 188 ? 10.926 0.824 -1.642 1.00 90.81 188 ASP A N 1
ATOM 1496 C CA . ASP A 1 188 ? 11.746 -0.383 -1.474 1.00 90.81 188 ASP A CA 1
ATOM 1497 C C . ASP A 1 188 ? 11.034 -1.547 -0.744 1.00 90.81 188 ASP A C 1
ATOM 1499 O O . ASP A 1 188 ? 11.652 -2.466 -0.208 1.00 90.81 188 ASP A O 1
ATOM 1503 N N . GLU A 1 189 ? 9.699 -1.568 -0.777 1.00 87.44 189 GLU A N 1
ATOM 1504 C CA . GLU A 1 189 ? 8.872 -2.644 -0.228 1.00 87.44 189 GLU A CA 1
ATOM 1505 C C . GLU A 1 189 ? 8.744 -3.795 -1.234 1.00 87.44 189 GLU A C 1
ATOM 1507 O O . GLU A 1 189 ? 7.731 -3.982 -1.917 1.00 87.44 189 GLU A O 1
ATOM 1512 N N . GLN A 1 190 ? 9.800 -4.592 -1.378 1.00 77.12 190 GLN A N 1
ATOM 1513 C CA . GLN A 1 190 ? 9.754 -5.745 -2.274 1.00 77.12 190 GLN A CA 1
ATOM 1514 C C . GLN A 1 190 ? 8.900 -6.874 -1.678 1.00 77.12 190 GLN A C 1
ATOM 1516 O O . GLN A 1 190 ? 9.290 -7.522 -0.712 1.00 77.12 190 GLN A O 1
ATOM 1521 N N . LYS A 1 191 ? 7.763 -7.180 -2.331 1.00 70.25 191 LYS A N 1
ATOM 1522 C CA . LYS A 1 191 ? 6.890 -8.339 -2.017 1.00 70.25 191 LYS A CA 1
ATOM 1523 C C . LYS A 1 191 ? 7.668 -9.656 -1.911 1.00 70.25 191 LYS A C 1
ATOM 1525 O O . LYS A 1 191 ? 7.300 -10.539 -1.145 1.00 70.25 191 LYS A O 1
ATOM 1530 N N . TYR A 1 192 ? 8.724 -9.795 -2.707 1.00 60.97 192 TYR A N 1
ATOM 1531 C CA . TYR A 1 192 ? 9.606 -10.949 -2.679 1.00 60.97 192 TYR A CA 1
ATOM 1532 C C . TYR A 1 192 ? 10.946 -10.517 -2.102 1.00 60.97 192 TYR A C 1
ATOM 1534 O O . TYR A 1 192 ? 11.784 -9.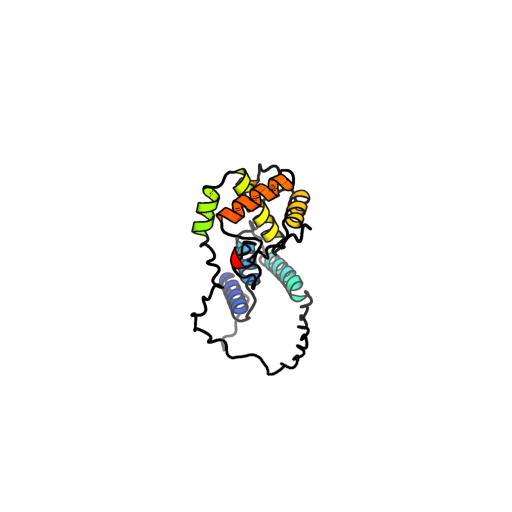967 -2.818 1.00 60.97 192 TYR A O 1
ATOM 1542 N N . THR A 1 193 ? 11.178 -10.813 -0.825 1.00 59.28 193 THR A N 1
ATOM 1543 C CA . THR A 1 193 ? 12.553 -10.919 -0.346 1.00 59.28 193 THR A CA 1
ATOM 1544 C C . THR A 1 193 ? 13.252 -11.951 -1.229 1.00 59.28 193 THR A C 1
ATOM 1546 O O . THR A 1 193 ? 12.674 -12.980 -1.604 1.00 59.28 193 THR A O 1
ATOM 1549 N N . ARG A 1 194 ? 14.476 -11.648 -1.680 1.00 56.97 194 ARG A N 1
ATOM 1550 C CA . ARG A 1 194 ? 15.239 -12.602 -2.495 1.00 56.97 194 ARG A CA 1
ATOM 1551 C C . ARG A 1 194 ? 15.251 -13.938 -1.764 1.00 56.97 194 ARG A C 1
ATOM 1553 O O . ARG A 1 194 ? 15.633 -13.976 -0.598 1.00 56.97 194 ARG A O 1
ATOM 1560 N N . ARG A 1 195 ? 14.858 -15.016 -2.454 1.00 62.28 195 ARG A N 1
ATOM 1561 C CA . ARG A 1 195 ? 14.937 -16.371 -1.898 1.00 62.28 195 ARG A CA 1
ATOM 1562 C C . ARG A 1 195 ? 16.345 -16.571 -1.349 1.00 62.28 195 ARG A C 1
ATOM 1564 O O . ARG A 1 195 ? 17.320 -16.493 -2.105 1.00 62.28 195 ARG A O 1
ATOM 1571 N N . HIS A 1 196 ? 16.433 -16.754 -0.037 1.00 53.62 196 HIS A N 1
ATOM 1572 C CA . HIS A 1 196 ? 17.695 -16.999 0.634 1.00 53.62 196 HIS A CA 1
ATOM 1573 C C . HIS A 1 196 ? 18.321 -18.253 0.008 1.00 53.62 196 HIS A C 1
ATOM 1575 O O . HIS A 1 196 ? 17.645 -19.267 -0.144 1.00 53.62 196 HIS A O 1
ATOM 1581 N N . GLY A 1 197 ? 19.567 -18.151 -0.458 1.00 69.06 197 GLY A N 1
ATOM 1582 C CA . GLY A 1 197 ? 20.288 -19.280 -1.052 1.00 69.06 197 GLY A CA 1
ATOM 1583 C C . GLY A 1 197 ? 20.378 -19.325 -2.579 1.00 69.06 197 GLY A C 1
ATOM 1584 O O . GLY A 1 197 ? 21.085 -20.189 -3.086 1.00 69.06 197 GLY A O 1
ATOM 1585 N N . ARG A 1 198 ? 19.773 -18.401 -3.348 1.00 57.28 198 ARG A N 1
ATOM 1586 C CA . ARG A 1 198 ? 20.168 -18.273 -4.766 1.00 57.28 198 ARG A CA 1
ATOM 1587 C C . ARG A 1 198 ? 21.480 -17.479 -4.821 1.00 57.28 198 ARG A C 1
ATOM 1589 O O . ARG A 1 198 ? 21.444 -16.282 -4.512 1.00 57.28 198 ARG A O 1
ATOM 1596 N N . PRO A 1 199 ? 22.630 -18.088 -5.186 1.00 64.25 199 PRO A N 1
ATOM 1597 C CA . PRO A 1 199 ? 23.843 -17.319 -5.429 1.00 64.25 199 PRO A CA 1
ATOM 1598 C C . PRO A 1 199 ? 23.527 -16.253 -6.479 1.00 64.25 199 PRO A C 1
ATOM 1600 O O . PRO A 1 199 ? 22.603 -16.418 -7.278 1.00 64.25 199 PRO A O 1
ATOM 1603 N N . LEU A 1 200 ? 24.245 -15.132 -6.432 1.00 59.72 200 LEU A N 1
ATOM 1604 C CA . LEU A 1 200 ? 24.125 -13.987 -7.341 1.00 59.72 200 LEU A CA 1
ATOM 1605 C C . LEU A 1 200 ? 24.472 -14.401 -8.783 1.00 59.72 200 LEU A C 1
ATOM 1607 O O . LEU A 1 200 ? 25.484 -13.998 -9.333 1.00 59.72 200 LEU A O 1
ATOM 1611 N N . GLY A 1 201 ? 23.654 -15.251 -9.380 1.00 51.12 201 GLY A N 1
ATOM 1612 C CA . GLY A 1 201 ? 23.788 -15.751 -10.724 1.00 51.12 201 GLY A CA 1
ATOM 1613 C C .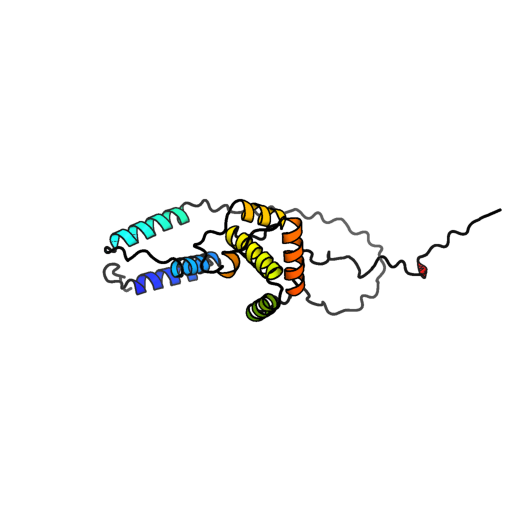 GLY A 1 201 ? 22.561 -15.299 -11.483 1.00 51.12 201 GLY A C 1
ATOM 1614 O O . GLY A 1 201 ? 21.477 -15.877 -11.352 1.00 51.12 201 GLY A O 1
ATOM 1615 N N . GLY A 1 202 ? 22.727 -14.291 -12.337 1.00 55.09 202 GLY A N 1
ATOM 1616 C CA . GLY A 1 202 ? 22.024 -14.378 -13.610 1.00 55.09 202 GLY A CA 1
ATOM 1617 C C . GLY A 1 202 ? 22.290 -15.773 -14.180 1.00 55.09 202 GLY A C 1
ATOM 1618 O O . GLY A 1 202 ? 23.325 -16.370 -13.886 1.00 55.09 202 GLY A O 1
ATOM 1619 N N . SER A 1 203 ? 21.356 -16.324 -14.945 1.00 56.41 203 SER A N 1
ATOM 1620 C CA . SER A 1 203 ? 21.686 -17.450 -15.819 1.00 56.41 203 SER A CA 1
ATOM 1621 C C . SER A 1 203 ? 22.639 -16.914 -16.892 1.00 56.41 203 SER A C 1
ATOM 1623 O O . SER A 1 203 ? 22.259 -16.625 -18.014 1.00 56.41 203 SER A O 1
ATOM 1625 N N . VAL A 1 204 ? 23.860 -16.617 -16.476 1.00 63.09 204 VAL A N 1
ATOM 1626 C CA . VAL A 1 204 ? 25.000 -16.320 -17.311 1.00 63.09 204 VAL A CA 1
ATOM 1627 C C . VAL A 1 204 ? 25.831 -17.562 -17.107 1.00 63.09 204 VAL A C 1
ATOM 1629 O O . VAL A 1 204 ? 26.596 -17.648 -16.149 1.00 63.09 204 VAL A O 1
ATOM 1632 N N . VAL A 1 205 ? 25.552 -18.564 -17.942 1.00 59.56 205 VAL A N 1
ATOM 1633 C CA . VAL A 1 205 ? 26.481 -19.668 -18.171 1.00 59.56 205 VAL A CA 1
ATOM 1634 C C . VAL A 1 205 ? 27.813 -18.985 -18.434 1.00 59.56 205 VAL A C 1
ATOM 1636 O O . VAL A 1 205 ? 27.903 -18.133 -19.327 1.00 59.56 205 VAL A O 1
ATOM 1639 N N . LYS A 1 206 ? 28.806 -19.227 -17.578 1.00 65.25 206 LYS A N 1
ATOM 1640 C CA . LYS A 1 206 ? 30.135 -18.674 -17.843 1.00 65.25 206 LYS A CA 1
ATOM 1641 C C . LYS A 1 206 ? 30.592 -19.235 -19.185 1.00 65.25 206 LYS A C 1
ATOM 1643 O O . LYS A 1 206 ? 30.211 -20.346 -19.536 1.00 65.25 206 LYS A O 1
ATOM 1648 N N . ALA A 1 207 ? 31.385 -18.489 -19.947 1.00 70.81 207 ALA A N 1
ATOM 1649 C CA . ALA A 1 207 ? 31.888 -18.985 -21.233 1.00 70.81 207 ALA A CA 1
ATOM 1650 C C . ALA A 1 207 ? 32.576 -20.363 -21.087 1.00 70.81 207 ALA A C 1
ATOM 1652 O O . ALA A 1 207 ? 32.527 -21.191 -21.987 1.00 70.81 207 ALA A O 1
ATOM 1653 N N . ASP A 1 208 ? 33.136 -20.602 -19.905 1.00 75.06 208 ASP A N 1
ATOM 1654 C CA . ASP A 1 208 ? 33.818 -21.802 -19.434 1.00 75.06 208 ASP A CA 1
ATOM 1655 C C . ASP A 1 208 ? 32.875 -23.000 -19.153 1.00 75.06 208 ASP A C 1
ATOM 1657 O O . ASP A 1 208 ? 33.345 -24.124 -19.019 1.00 75.06 208 ASP A O 1
ATOM 1661 N N . GLU A 1 209 ? 31.558 -22.782 -19.076 1.00 63.25 209 GLU A N 1
ATOM 1662 C CA . GLU A 1 209 ? 30.514 -23.801 -18.853 1.00 63.25 209 GLU A CA 1
ATOM 1663 C C . GLU A 1 209 ? 29.737 -24.142 -20.142 1.00 63.25 209 GLU A C 1
ATOM 1665 O O . GLU A 1 209 ? 28.808 -24.950 -20.118 1.00 63.25 209 GLU A O 1
ATOM 1670 N N . ILE A 1 210 ? 30.088 -23.524 -21.276 1.00 77.00 210 ILE A N 1
ATOM 1671 C CA . ILE A 1 210 ? 29.504 -23.853 -22.578 1.00 77.00 210 ILE A CA 1
ATOM 1672 C C . ILE A 1 210 ? 30.211 -25.107 -23.095 1.00 77.00 210 ILE A C 1
ATOM 1674 O O . ILE A 1 210 ? 31.297 -25.039 -23.671 1.00 77.00 210 ILE A O 1
ATOM 1678 N N . GLU A 1 211 ? 29.595 -26.265 -22.870 1.00 75.56 211 GLU A N 1
ATOM 1679 C CA . GLU A 1 211 ? 30.020 -27.522 -23.479 1.00 75.56 211 GLU A CA 1
ATOM 1680 C C . GLU A 1 211 ? 29.800 -27.408 -24.997 1.00 75.56 211 GLU A C 1
ATOM 1682 O O . GLU A 1 211 ? 28.669 -27.411 -25.489 1.00 75.56 211 GLU A O 1
ATOM 1687 N N . TYR A 1 212 ? 30.884 -27.209 -25.751 1.00 71.38 212 TYR A N 1
ATOM 1688 C CA . TYR A 1 212 ? 30.830 -27.222 -27.207 1.00 71.38 212 TYR A CA 1
ATOM 1689 C C . TYR A 1 212 ? 30.485 -28.644 -27.635 1.00 71.38 212 TYR A C 1
ATOM 1691 O O . TYR A 1 212 ? 31.335 -29.531 -27.575 1.00 71.38 212 TYR A O 1
ATOM 1699 N N . GLN A 1 213 ? 29.241 -28.862 -28.060 1.00 71.62 213 GLN A N 1
ATOM 1700 C CA . GLN A 1 213 ? 28.881 -30.081 -28.769 1.00 71.62 213 GLN A CA 1
ATOM 1701 C C . GLN A 1 213 ? 29.751 -30.146 -30.024 1.00 71.62 213 GLN A C 1
ATOM 1703 O O . GLN A 1 213 ? 29.579 -29.363 -30.959 1.00 71.62 213 GLN A O 1
ATOM 1708 N N . HIS A 1 214 ? 30.754 -31.021 -29.987 1.00 65.44 214 HIS A N 1
ATOM 1709 C CA . HIS A 1 214 ? 31.571 -31.339 -31.141 1.00 65.44 214 HIS A CA 1
ATOM 1710 C C . HIS A 1 214 ? 30.646 -32.064 -32.116 1.00 65.44 214 HIS A C 1
ATOM 1712 O O . HIS A 1 214 ? 30.183 -33.167 -31.835 1.00 65.44 214 HIS A O 1
ATOM 1718 N N . GLY A 1 215 ? 30.268 -31.370 -33.187 1.00 66.50 215 GLY A N 1
ATOM 1719 C CA . GLY A 1 215 ? 29.547 -31.978 -34.290 1.00 66.50 215 GLY A CA 1
ATOM 1720 C C . GLY A 1 215 ? 30.482 -32.960 -34.972 1.00 66.50 215 GLY A C 1
ATOM 1721 O O . GLY A 1 215 ? 31.374 -32.542 -35.709 1.00 66.50 215 GLY A O 1
ATOM 1722 N N . ASP A 1 216 ? 30.291 -34.243 -34.690 1.00 67.69 216 ASP A N 1
ATOM 1723 C CA . ASP A 1 216 ? 30.813 -35.332 -35.505 1.00 67.69 216 ASP A CA 1
ATOM 1724 C C . ASP A 1 216 ? 29.985 -35.377 -36.801 1.00 67.69 216 ASP A C 1
ATOM 1726 O O . ASP A 1 216 ? 29.086 -36.202 -36.959 1.00 67.69 216 ASP A O 1
ATOM 1730 N N . ASP A 1 217 ? 30.238 -34.424 -37.700 1.00 70.88 217 ASP A N 1
ATOM 1731 C CA . ASP A 1 217 ? 29.752 -34.476 -39.078 1.00 70.88 217 ASP A CA 1
ATOM 1732 C C . ASP A 1 217 ? 30.801 -35.227 -39.921 1.00 70.88 217 ASP A C 1
ATOM 1734 O O . ASP A 1 217 ? 31.840 -34.671 -40.291 1.00 70.88 217 ASP A O 1
ATOM 1738 N N . GLU A 1 218 ? 30.526 -36.512 -40.164 1.00 63.69 218 GLU A N 1
ATOM 1739 C CA . GLU A 1 218 ? 31.184 -37.384 -41.157 1.00 63.69 218 GLU A CA 1
ATOM 1740 C C . GLU A 1 218 ? 30.688 -37.114 -42.589 1.00 63.69 218 GLU A C 1
ATOM 1742 O O . GLU A 1 218 ? 29.460 -36.939 -42.785 1.00 63.69 218 GLU A O 1
#